Protein AF-A0A4U6U101-F1 (afdb_monomer)

pLDDT: mean 72.32, std 16.08, range [27.92, 92.5]

Sequence (256 aa):
MTFYITGESYAGHYIPAFANRVHQGNKANEGIHINLKGFAIGNAYTDYALEMNLIGKSDYERINRFIPPCEFAINGTDGKASCMAAYMVCNNIFNSIMKLVGTKNWSFCSTYDIRKECEGKLCYDFLNLEKFFGDKAVRHLELVTLTMLTDWMRNLEVGIPALLEDGINVLIYAGEYDLICNWLRNLRWVHSMEWSGQKDFVSSSETSFVYVCLCKCRFTMLANGPAKASLEMLTRFTQGELKESVPESMVFKAVM

Solvent-accessible surface area (backbone atoms only — not comparable to full-atom values): 14613 Å² total; per-residue (Å²): 129,86,40,78,54,82,64,64,70,73,27,36,47,53,44,46,52,50,52,46,52,49,52,52,27,48,76,67,66,52,79,79,78,70,52,67,46,38,40,38,46,50,37,46,57,66,68,49,33,44,76,72,63,60,43,53,72,72,54,47,62,58,47,55,66,47,44,64,64,22,57,57,40,39,61,87,32,89,32,50,69,50,7,36,53,19,38,64,53,40,48,48,47,56,52,51,51,52,53,54,41,46,69,68,82,36,70,44,53,16,56,56,27,65,89,38,61,46,40,70,69,96,42,37,83,50,65,69,55,51,67,71,67,44,86,82,75,68,85,62,58,70,67,52,56,62,57,46,40,20,46,69,43,42,80,44,68,81,54,50,40,63,42,47,77,73,69,29,48,61,52,39,67,51,19,80,36,15,50,68,39,11,40,62,26,31,50,50,54,61,66,66,44,75,47,95,58,36,68,60,50,69,68,50,78,90,59,68,50,35,59,93,62,100,60,97,81,87,54,32,40,59,86,76,29,64,56,66,60,44,48,51,53,52,51,27,54,78,71,74,46,70,83,66,84,55,92,67,80,47,75,39,80,64,58,111

Radius of gyration: 19.53 Å; Cα contacts (8 Å, |Δi|>4): 348; chains: 1; bounding box: 47×46×43 Å

Foldseek 3Di:
DADEDEDDDCCQQVVLVVLLVLVVCLVVVNDDNHRFAEYAHFFDAQVLCVVVVLDDPVLSVVLCVLVVVLVVLLVPQPFDPSLLVSCVSNVSSVVSSQVSSCVPPQQRQQLQANVDHQDDPSSDDCVVVCVVPDDPPPPPPVVVVVRVSRCVSPPSVVSVQVCVVVNRDYWYAFACGNNGGHPPVSQVVLQVDDHPCNVVLVPDDFDFQDDDDPDDFHDTDCVPGPVVSSVVCVVCVVVVNSPDDDPDDDGDGIRD

Structure (mmCIF, N/CA/C/O backbone):
data_AF-A0A4U6U101-F1
#
_entry.id   AF-A0A4U6U101-F1
#
loop_
_atom_site.group_PDB
_atom_site.id
_atom_site.type_symbol
_atom_site.label_atom_id
_atom_site.label_alt_id
_atom_site.label_comp_id
_atom_site.label_asym_id
_atom_site.label_entity_id
_atom_site.label_seq_id
_atom_site.pdbx_PDB_ins_code
_atom_site.Cartn_x
_atom_site.Cartn_y
_atom_site.Cartn_z
_atom_site.occupancy
_atom_site.B_iso_or_equiv
_atom_site.auth_seq_id
_atom_site.auth_comp_id
_atom_site.auth_asym_id
_atom_site.auth_atom_id
_atom_site.pdbx_PDB_model_num
ATOM 1 N N . MET A 1 1 ? -14.472 -14.318 19.114 1.00 57.25 1 MET A N 1
ATOM 2 C CA . MET A 1 1 ? -13.803 -14.694 17.850 1.00 57.25 1 MET A CA 1
ATOM 3 C C . MET A 1 1 ? -13.207 -13.433 17.249 1.00 57.25 1 MET A C 1
ATOM 5 O O . MET A 1 1 ? -13.868 -12.400 17.287 1.00 57.25 1 MET A O 1
ATOM 9 N N . THR A 1 2 ? -11.954 -13.481 16.810 1.00 75.69 2 THR A N 1
ATOM 10 C CA . THR A 1 2 ? -11.234 -12.314 16.272 1.00 75.69 2 THR A CA 1
ATOM 11 C C . THR A 1 2 ? -11.283 -12.347 14.751 1.00 75.69 2 THR A C 1
ATOM 13 O O . THR A 1 2 ? -11.171 -13.427 14.173 1.00 75.69 2 THR A O 1
ATOM 16 N N . PHE A 1 3 ? -11.479 -11.192 14.113 1.00 81.38 3 PHE A N 1
ATOM 17 C CA . PHE A 1 3 ? -11.602 -11.086 12.663 1.00 81.38 3 PHE A CA 1
ATOM 18 C C . PHE A 1 3 ? -10.574 -10.099 12.095 1.00 81.38 3 PHE A C 1
ATOM 20 O O . PHE A 1 3 ? -10.448 -8.966 12.563 1.00 81.38 3 PHE A O 1
ATOM 27 N N . TYR A 1 4 ? -9.848 -10.544 11.071 1.00 80.38 4 TYR A N 1
ATOM 28 C CA . TYR A 1 4 ? -8.840 -9.769 10.351 1.00 80.38 4 TYR A CA 1
ATOM 29 C C . TYR A 1 4 ? -9.162 -9.793 8.861 1.00 80.38 4 TYR A C 1
ATOM 31 O O . TYR A 1 4 ? -9.620 -10.815 8.347 1.00 80.38 4 TYR A O 1
ATOM 39 N N . ILE A 1 5 ? -8.894 -8.684 8.172 1.00 80.06 5 ILE A N 1
ATOM 40 C CA . ILE A 1 5 ? -8.992 -8.601 6.716 1.00 80.06 5 ILE A CA 1
ATOM 41 C C . ILE A 1 5 ? -7.593 -8.298 6.184 1.00 80.06 5 ILE A C 1
ATOM 43 O O . ILE A 1 5 ? -6.973 -7.313 6.578 1.00 80.06 5 ILE A O 1
ATOM 47 N N . THR A 1 6 ? -7.093 -9.147 5.294 1.00 77.44 6 THR A N 1
ATOM 48 C CA . THR A 1 6 ? -5.782 -8.985 4.660 1.00 77.44 6 THR A CA 1
ATOM 49 C C . THR A 1 6 ? -5.923 -9.067 3.145 1.00 77.44 6 THR A C 1
ATOM 51 O O . THR A 1 6 ? -6.915 -9.574 2.620 1.00 77.44 6 THR A O 1
ATOM 54 N N . GLY A 1 7 ? -4.941 -8.531 2.432 1.00 74.12 7 GLY A N 1
ATOM 55 C CA . GLY A 1 7 ? -4.929 -8.501 0.977 1.00 74.12 7 GLY A CA 1
ATOM 56 C C . GLY A 1 7 ? -3.791 -7.632 0.462 1.00 74.12 7 GLY A C 1
ATOM 57 O O . GLY A 1 7 ? -3.115 -6.954 1.232 1.00 74.12 7 GLY A O 1
ATOM 58 N N . GLU A 1 8 ? -3.574 -7.663 -0.848 1.00 68.88 8 GLU A N 1
ATOM 59 C CA . GLU A 1 8 ? -2.476 -6.958 -1.509 1.00 68.88 8 GLU A CA 1
ATOM 60 C C . GLU A 1 8 ? -2.922 -6.207 -2.772 1.00 68.88 8 GLU A C 1
ATOM 62 O O . GLU A 1 8 ? -4.008 -6.433 -3.316 1.00 68.88 8 GLU A O 1
ATOM 67 N N . SER A 1 9 ? -2.062 -5.301 -3.249 1.00 77.62 9 SER A N 1
ATOM 68 C CA . SER A 1 9 ? -2.300 -4.477 -4.439 1.00 77.62 9 SER A CA 1
ATOM 69 C C . SER A 1 9 ? -3.592 -3.651 -4.313 1.00 77.62 9 SER A C 1
ATOM 71 O O . SER A 1 9 ? -3.714 -2.848 -3.388 1.00 77.62 9 SER A O 1
ATOM 73 N N . TYR A 1 10 ? -4.588 -3.868 -5.181 1.00 74.12 10 TYR A N 1
ATOM 74 C CA . TYR A 1 10 ? -5.878 -3.166 -5.136 1.00 74.12 10 TYR A CA 1
ATOM 75 C C . TYR A 1 10 ? -6.650 -3.386 -3.817 1.00 74.12 10 TYR A C 1
ATOM 77 O O . TYR A 1 10 ? -7.606 -2.669 -3.532 1.00 74.12 10 TYR A O 1
ATOM 85 N N . ALA A 1 11 ? -6.211 -4.318 -2.961 1.00 73.75 11 ALA A N 1
ATOM 86 C CA . ALA A 1 11 ? -6.667 -4.419 -1.571 1.00 73.75 11 ALA A CA 1
ATOM 87 C C . ALA A 1 11 ? -6.496 -3.153 -0.756 1.00 73.75 11 ALA A C 1
ATOM 89 O O . ALA A 1 11 ? -7.306 -2.891 0.133 1.00 73.75 11 ALA A O 1
ATOM 90 N N . GLY A 1 12 ? -5.522 -2.330 -1.132 1.00 68.94 12 GLY A N 1
ATOM 91 C CA . GLY A 1 12 ? -5.374 -0.989 -0.601 1.00 68.94 12 GLY A CA 1
ATOM 92 C C . GLY A 1 12 ? -6.643 -0.137 -0.706 1.00 68.94 12 GLY A C 1
ATOM 93 O O . GLY A 1 12 ? -6.856 0.734 0.126 1.00 68.94 12 GLY A O 1
ATOM 94 N N . HIS A 1 13 ? -7.512 -0.413 -1.685 1.00 74.62 13 HIS A N 1
ATOM 95 C CA . HIS A 1 13 ? -8.812 0.238 -1.831 1.00 74.62 13 HIS A CA 1
ATOM 96 C C . HIS A 1 13 ? -9.901 -0.464 -1.017 1.00 74.62 13 HIS A C 1
ATOM 98 O O . HIS A 1 13 ? -10.575 0.147 -0.184 1.00 74.62 13 HIS A O 1
ATOM 104 N N . TYR A 1 14 ? -10.106 -1.761 -1.257 1.00 79.38 14 TYR A N 1
ATOM 105 C CA . TYR A 1 14 ? -11.277 -2.433 -0.699 1.00 79.38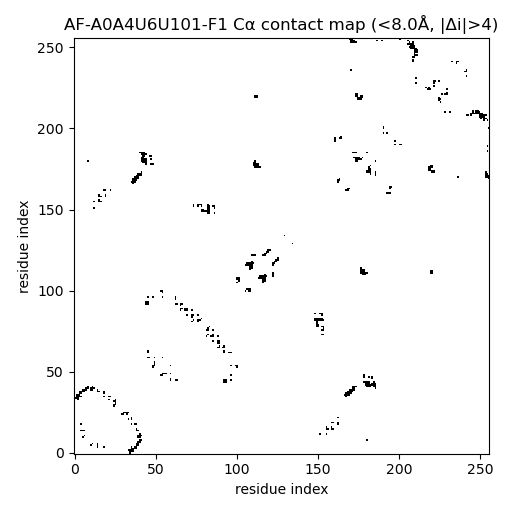 14 TYR A CA 1
ATOM 106 C C . TYR A 1 14 ? -11.162 -2.713 0.795 1.00 79.38 14 TYR A C 1
ATOM 108 O O . TYR A 1 14 ? -12.187 -2.680 1.474 1.00 79.38 14 TYR A O 1
ATOM 116 N N . ILE A 1 15 ? -9.963 -2.945 1.345 1.00 81.56 15 ILE A N 1
ATOM 117 C CA . ILE A 1 15 ? -9.868 -3.258 2.771 1.00 81.56 15 ILE A CA 1
ATOM 118 C C . ILE A 1 15 ? -10.254 -2.057 3.644 1.00 81.56 15 ILE A C 1
ATOM 120 O O . ILE A 1 15 ? -11.102 -2.250 4.513 1.00 81.56 15 ILE A O 1
ATOM 124 N N . PRO A 1 16 ? -9.762 -0.824 3.420 1.00 78.50 16 PRO A N 1
ATOM 125 C CA . PRO A 1 16 ? -10.235 0.340 4.175 1.00 78.50 16 PRO A CA 1
ATOM 126 C C . PRO A 1 16 ? -11.735 0.572 4.015 1.00 78.50 16 PRO A C 1
ATOM 128 O O . PRO A 1 16 ? -12.424 0.877 4.987 1.00 78.50 16 PRO A O 1
ATOM 131 N N . ALA A 1 17 ? -12.278 0.383 2.809 1.00 82.88 17 ALA A N 1
ATOM 132 C CA . ALA A 1 17 ? -13.712 0.518 2.571 1.00 82.88 17 ALA A CA 1
ATOM 133 C C . ALA A 1 17 ? -14.530 -0.511 3.377 1.00 82.88 17 ALA A C 1
ATOM 135 O O . ALA A 1 17 ? -15.513 -0.152 4.030 1.00 82.88 17 ALA A O 1
ATOM 136 N N . PHE A 1 18 ? -14.108 -1.778 3.382 1.00 85.31 18 PHE A N 1
ATOM 137 C CA . PHE A 1 18 ? -14.758 -2.842 4.150 1.00 85.31 18 PHE A CA 1
ATOM 138 C C . PHE A 1 18 ? -14.588 -2.647 5.653 1.00 85.31 18 PHE A C 1
ATOM 140 O O . PHE A 1 18 ? -15.560 -2.778 6.397 1.00 85.31 18 PHE A O 1
ATOM 147 N N . ALA A 1 19 ? -13.388 -2.273 6.088 1.00 84.81 19 ALA A N 1
ATOM 148 C CA . ALA A 1 19 ? -13.075 -1.986 7.475 1.00 84.81 19 ALA A CA 1
ATOM 149 C C . ALA A 1 19 ? -13.975 -0.872 8.027 1.00 84.81 19 ALA A C 1
ATOM 151 O O . ALA A 1 19 ? -14.626 -1.053 9.056 1.00 84.81 19 ALA A O 1
ATOM 152 N N . ASN A 1 20 ? -14.112 0.227 7.280 1.00 84.69 20 ASN A N 1
ATOM 153 C CA . ASN A 1 20 ? -15.012 1.325 7.623 1.00 84.69 20 ASN A CA 1
ATOM 154 C C . ASN A 1 20 ? -16.479 0.898 7.662 1.00 84.69 20 ASN A C 1
ATOM 156 O O . ASN A 1 20 ? -17.187 1.253 8.602 1.00 84.69 20 ASN A O 1
ATOM 160 N N . ARG A 1 21 ? -16.953 0.119 6.680 1.00 89.50 21 ARG A N 1
ATOM 161 C CA . ARG A 1 21 ? -18.352 -0.336 6.651 1.00 89.50 21 ARG A CA 1
ATOM 162 C C . ARG A 1 21 ? -18.690 -1.241 7.835 1.00 89.50 21 ARG A C 1
ATOM 164 O O . ARG A 1 21 ? -19.766 -1.086 8.420 1.00 89.50 21 ARG A O 1
ATOM 171 N N . VAL A 1 22 ? -17.791 -2.168 8.171 1.00 85.69 22 VAL A N 1
ATOM 172 C CA . VAL A 1 22 ? -17.912 -3.045 9.344 1.00 85.69 22 VAL A CA 1
ATOM 173 C C . VAL A 1 22 ? -17.926 -2.210 10.618 1.00 85.69 22 VAL A C 1
ATOM 175 O O . VAL A 1 22 ? -18.817 -2.365 11.448 1.00 85.69 22 VAL A O 1
ATOM 178 N N . HIS A 1 23 ? -16.982 -1.281 10.745 1.00 85.69 23 HIS A N 1
ATOM 179 C CA . HIS A 1 23 ? -16.872 -0.406 11.902 1.00 85.69 23 HIS A CA 1
ATOM 180 C C . HIS A 1 23 ? -18.130 0.461 12.110 1.00 85.69 23 HIS A C 1
ATOM 182 O O . HIS A 1 23 ? -18.676 0.509 13.212 1.00 85.69 23 HIS A O 1
ATOM 188 N N . GLN A 1 24 ? -18.653 1.072 11.045 1.00 88.00 24 GLN A N 1
ATOM 189 C CA . GLN A 1 24 ? -19.905 1.834 11.083 1.00 88.00 24 GLN A CA 1
ATOM 190 C C . GLN A 1 24 ? -21.105 0.951 11.443 1.00 88.00 24 GLN A C 1
ATOM 192 O O . GLN A 1 24 ? -21.913 1.341 12.282 1.00 88.00 24 GLN A O 1
ATOM 197 N N . GLY A 1 25 ? -21.196 -0.252 10.864 1.00 88.00 25 GLY A N 1
ATOM 198 C CA . GLY A 1 25 ? -22.256 -1.212 11.185 1.00 88.00 25 GLY A CA 1
ATOM 199 C C . GLY A 1 25 ? -22.229 -1.632 12.655 1.00 88.00 25 GLY A C 1
ATOM 200 O O . GLY A 1 25 ? -23.263 -1.618 13.316 1.00 88.00 25 GLY A O 1
ATOM 201 N N . ASN A 1 26 ? -21.039 -1.897 13.203 1.00 87.31 26 ASN A N 1
ATOM 202 C CA . ASN A 1 26 ? -20.861 -2.184 14.625 1.00 87.31 26 ASN A CA 1
ATOM 203 C C . ASN A 1 26 ? -21.321 -1.020 15.511 1.00 87.31 26 ASN A C 1
ATOM 205 O O . ASN A 1 26 ? -22.023 -1.257 16.491 1.00 87.31 26 ASN A O 1
ATOM 209 N N . LYS A 1 27 ? -20.957 0.227 15.171 1.00 87.12 27 LYS A N 1
ATOM 210 C CA . LYS A 1 27 ? -21.381 1.427 15.917 1.00 87.12 27 LYS A CA 1
ATOM 211 C C . LYS A 1 27 ? -22.893 1.657 15.845 1.00 87.12 27 LYS A C 1
ATOM 213 O O . LYS A 1 27 ? -23.490 2.096 16.824 1.00 87.12 27 LYS A O 1
ATOM 218 N N . ALA A 1 28 ? -23.510 1.332 14.713 1.00 90.44 28 ALA A N 1
ATOM 219 C CA . ALA A 1 28 ? -24.948 1.451 14.492 1.00 90.44 28 ALA A CA 1
ATOM 220 C C . ALA A 1 28 ? -25.761 0.229 14.974 1.00 90.44 28 ALA A C 1
ATOM 222 O O . ALA A 1 28 ? -26.985 0.240 14.865 1.00 90.44 28 ALA A O 1
ATOM 223 N N . ASN A 1 29 ? -25.110 -0.807 15.523 1.00 88.06 29 ASN A N 1
ATOM 224 C CA . ASN A 1 29 ? -25.723 -2.099 15.869 1.00 88.06 29 ASN A CA 1
ATOM 225 C C . ASN A 1 29 ? -26.482 -2.753 14.693 1.00 88.06 29 ASN A C 1
ATOM 227 O O . ASN A 1 29 ? -27.524 -3.385 14.870 1.00 88.06 29 ASN A O 1
ATOM 231 N N . GLU A 1 30 ? -25.957 -2.601 13.478 1.00 89.25 30 GLU A N 1
ATOM 232 C CA . GLU A 1 30 ? -26.509 -3.210 12.271 1.00 89.25 30 GLU A CA 1
ATOM 233 C C . GLU A 1 30 ? -25.999 -4.647 12.104 1.00 89.25 30 GLU A C 1
ATOM 235 O O . GLU A 1 30 ? -24.826 -4.877 11.812 1.00 89.25 30 GLU A O 1
ATOM 240 N N . GLY A 1 31 ? -26.894 -5.630 12.214 1.00 83.00 31 GLY A N 1
ATOM 241 C CA . GLY A 1 31 ? -26.564 -7.033 11.951 1.00 83.00 31 GLY A CA 1
ATOM 242 C C . GLY A 1 31 ? -25.674 -7.677 13.022 1.00 83.00 31 GLY A C 1
ATOM 243 O O . GLY A 1 31 ? -25.779 -7.373 14.208 1.00 83.00 31 GLY A O 1
ATOM 244 N N . ILE A 1 32 ? -24.838 -8.638 12.612 1.00 79.94 32 ILE A N 1
ATOM 245 C CA . ILE A 1 32 ? -23.917 -9.340 13.518 1.00 79.94 32 ILE A CA 1
ATOM 246 C C . ILE A 1 32 ? -22.697 -8.452 13.766 1.00 79.94 32 ILE A C 1
ATOM 248 O O . ILE A 1 32 ? -22.059 -8.001 12.820 1.00 79.94 32 ILE A O 1
ATOM 252 N N . HIS A 1 33 ? -22.337 -8.261 15.034 1.00 70.75 33 HIS A N 1
ATOM 253 C CA . HIS A 1 33 ? -21.148 -7.505 15.414 1.00 70.75 33 HIS A CA 1
ATOM 254 C C . HIS A 1 33 ? -19.860 -8.243 15.000 1.00 70.75 33 HIS A C 1
ATOM 256 O O . HIS A 1 33 ? -19.620 -9.378 15.425 1.00 70.75 33 HIS A O 1
ATOM 262 N N . ILE A 1 34 ? -19.010 -7.598 14.196 1.00 74.88 34 ILE A N 1
ATOM 263 C CA . ILE A 1 34 ? -17.759 -8.175 13.676 1.00 74.88 34 ILE A CA 1
ATOM 264 C C . ILE A 1 34 ? -16.567 -7.524 14.383 1.00 74.88 34 ILE A C 1
ATOM 266 O O . ILE A 1 34 ? -16.299 -6.341 14.206 1.00 74.88 34 ILE A O 1
ATOM 270 N N . ASN A 1 35 ? -15.797 -8.300 15.147 1.00 64.56 35 ASN A N 1
ATOM 271 C CA . ASN A 1 35 ? -14.633 -7.810 15.896 1.00 64.56 35 ASN A CA 1
ATOM 272 C C . ASN A 1 35 ? -13.409 -7.585 14.983 1.00 64.56 35 ASN A C 1
ATOM 274 O O . ASN A 1 35 ? -12.484 -8.403 14.965 1.00 64.56 35 ASN A O 1
ATOM 278 N N . LEU A 1 36 ? -13.443 -6.506 14.197 1.00 44.50 36 LEU A N 1
ATOM 279 C CA . LEU A 1 36 ? -12.384 -6.102 13.276 1.00 44.50 36 LEU A CA 1
ATOM 280 C C . LEU A 1 36 ? -11.165 -5.561 14.036 1.00 44.50 36 LEU A C 1
ATOM 282 O O . LEU A 1 36 ? -11.286 -4.604 14.797 1.00 44.50 36 LEU A O 1
ATOM 286 N N . LYS A 1 37 ? -9.992 -6.159 13.797 1.00 45.38 37 LYS A N 1
ATOM 287 C CA . LYS A 1 37 ? -8.736 -5.784 14.464 1.00 45.38 37 LYS A CA 1
ATOM 288 C C . LYS A 1 37 ? -7.649 -5.191 13.558 1.00 45.38 37 LYS A C 1
ATOM 290 O O . LYS A 1 37 ? -6.700 -4.687 14.143 1.00 45.38 37 LYS A O 1
ATOM 295 N N . GLY A 1 38 ? -7.767 -5.224 12.213 1.00 32.62 38 GLY A N 1
ATOM 296 C CA . GLY A 1 38 ? -6.815 -4.531 11.316 1.00 32.62 38 GLY A CA 1
ATOM 297 C C . GLY A 1 38 ? -6.793 -4.785 9.802 1.00 32.62 38 GLY A C 1
ATOM 298 O O . GLY A 1 38 ? -7.553 -5.636 9.340 1.00 32.62 38 GLY A O 1
ATOM 299 N N . PHE A 1 39 ? -5.936 -4.038 9.057 1.00 32.97 39 PHE A N 1
ATOM 300 C CA . PHE A 1 39 ? -5.720 -4.096 7.577 1.00 32.97 39 PHE A CA 1
ATOM 301 C C . PHE A 1 39 ? -4.384 -3.481 7.033 1.00 32.97 39 PHE A C 1
ATOM 303 O O . PHE A 1 39 ? -3.626 -2.949 7.834 1.00 32.97 39 PHE A O 1
ATOM 310 N N . ALA A 1 40 ? -4.110 -3.544 5.700 1.00 27.92 40 ALA A N 1
ATOM 311 C CA . ALA A 1 40 ? -2.856 -3.149 4.987 1.00 27.92 40 ALA A CA 1
ATOM 312 C C . ALA A 1 40 ? -3.056 -2.406 3.620 1.00 27.92 40 ALA A C 1
ATOM 314 O O . ALA A 1 40 ? -4.038 -2.705 2.941 1.00 27.92 40 ALA A O 1
ATOM 315 N N . ILE A 1 41 ? -2.158 -1.485 3.175 1.00 41.44 41 ILE A N 1
ATOM 316 C CA . ILE A 1 41 ? -2.270 -0.658 1.919 1.00 41.44 41 ILE A CA 1
ATOM 317 C C . ILE A 1 41 ? -0.926 -0.068 1.402 1.00 41.44 41 ILE A C 1
ATOM 319 O O . ILE A 1 41 ? -0.171 0.409 2.235 1.00 41.44 41 ILE A O 1
ATOM 323 N N . GLY A 1 42 ? -0.715 0.108 0.071 1.00 34.12 42 GLY A N 1
ATOM 324 C CA . GLY A 1 42 ? 0.441 0.837 -0.508 1.00 34.12 42 GLY A CA 1
ATOM 325 C C . GLY A 1 42 ? 0.365 1.403 -1.941 1.00 34.12 42 GLY A C 1
ATOM 326 O O . GLY A 1 42 ? -0.418 0.873 -2.702 1.00 34.12 42 GLY A O 1
ATOM 327 N N . ASN A 1 43 ? 1.195 2.418 -2.298 1.00 45.78 43 ASN A N 1
ATOM 328 C CA . ASN A 1 43 ? 1.642 2.973 -3.644 1.00 45.78 43 ASN A CA 1
ATOM 329 C C . ASN A 1 43 ? 2.769 4.043 -3.414 1.00 45.78 43 ASN A C 1
ATOM 331 O O . ASN A 1 43 ? 2.731 4.420 -2.256 1.00 45.78 43 ASN A O 1
ATOM 335 N N . ALA A 1 44 ? 3.701 4.483 -4.352 1.00 40.28 44 ALA A N 1
ATOM 336 C CA . ALA A 1 44 ? 4.055 5.802 -5.109 1.00 40.28 44 ALA A CA 1
ATOM 337 C C . ALA A 1 44 ? 5.295 5.617 -5.991 1.00 40.28 44 ALA A C 1
ATOM 339 O O . ALA A 1 44 ? 6.345 5.216 -5.525 1.00 40.28 44 ALA A O 1
ATOM 340 N N . TYR A 1 45 ? 5.287 6.159 -7.201 1.00 58.97 45 TYR A N 1
ATOM 341 C CA . TYR A 1 45 ? 6.142 5.655 -8.270 1.00 58.97 45 TYR A CA 1
ATOM 342 C C . TYR A 1 45 ? 7.471 6.400 -8.528 1.00 58.97 45 TYR A C 1
ATOM 344 O O . TYR A 1 45 ? 8.450 5.756 -8.897 1.00 58.97 45 TYR A O 1
ATOM 352 N N . THR A 1 46 ? 7.541 7.729 -8.387 1.00 58.28 46 THR A N 1
ATOM 353 C CA . THR A 1 46 ? 8.633 8.533 -8.989 1.00 58.28 46 THR A CA 1
ATOM 354 C C . THR A 1 46 ? 9.919 8.567 -8.175 1.00 58.28 46 THR A C 1
ATOM 356 O O . THR A 1 46 ? 10.991 8.330 -8.730 1.00 58.28 46 THR A O 1
ATOM 359 N N . ASP A 1 47 ? 9.831 8.833 -6.874 1.00 70.12 47 ASP A N 1
ATOM 360 C CA . ASP A 1 47 ? 10.999 8.853 -5.987 1.00 70.12 47 ASP A CA 1
ATOM 361 C C . ASP A 1 47 ? 11.654 7.477 -5.882 1.00 70.12 47 ASP A C 1
ATOM 363 O O . ASP A 1 47 ? 12.869 7.355 -5.992 1.00 70.12 47 ASP A O 1
ATOM 367 N N . TYR A 1 48 ? 10.837 6.427 -5.775 1.00 78.56 48 TYR A N 1
ATOM 368 C CA . TYR A 1 48 ? 11.322 5.054 -5.724 1.00 78.56 48 TYR A CA 1
ATOM 369 C C . TYR A 1 48 ? 12.066 4.676 -7.010 1.00 78.56 48 TYR A C 1
ATOM 371 O O . TYR A 1 48 ? 13.146 4.092 -6.963 1.00 78.56 48 TYR A O 1
ATOM 379 N N . ALA A 1 49 ? 11.533 5.059 -8.176 1.00 78.12 49 ALA A N 1
ATOM 380 C CA . ALA A 1 49 ? 12.200 4.802 -9.448 1.00 78.12 49 ALA A CA 1
ATOM 381 C C . ALA A 1 49 ? 13.558 5.518 -9.562 1.00 78.12 49 ALA A C 1
ATOM 383 O O . ALA A 1 49 ? 14.471 4.987 -10.199 1.00 78.12 49 ALA A O 1
ATOM 384 N N . LEU A 1 50 ? 13.709 6.702 -8.958 1.00 82.75 50 LEU A N 1
ATOM 385 C CA . LEU A 1 50 ? 14.990 7.404 -8.892 1.00 82.75 50 LEU A CA 1
ATOM 386 C C . LEU A 1 50 ? 15.954 6.723 -7.905 1.00 82.75 50 LEU A C 1
ATOM 388 O O . LEU A 1 50 ? 17.094 6.453 -8.274 1.00 82.75 50 LEU A O 1
ATOM 392 N N . GLU A 1 51 ? 15.500 6.406 -6.687 1.00 83.12 51 GLU A N 1
ATOM 393 C CA . GLU A 1 51 ? 16.313 5.757 -5.641 1.00 83.12 51 GLU A CA 1
ATOM 394 C C . GLU A 1 51 ? 16.838 4.382 -6.074 1.00 83.12 51 GLU A C 1
ATOM 396 O O . GLU A 1 51 ? 17.998 4.044 -5.832 1.00 83.12 51 GLU A O 1
ATOM 401 N N . MET A 1 52 ? 16.018 3.617 -6.794 1.00 82.56 52 MET A N 1
ATOM 402 C CA . MET A 1 52 ? 16.396 2.310 -7.336 1.00 82.56 52 MET A CA 1
ATOM 403 C C . MET A 1 52 ? 17.171 2.401 -8.662 1.00 82.56 52 MET A C 1
ATOM 405 O O . MET A 1 52 ? 17.415 1.379 -9.301 1.00 82.56 52 MET A O 1
ATOM 409 N N . ASN A 1 53 ? 17.578 3.606 -9.084 1.00 86.00 53 ASN A N 1
ATOM 410 C CA . ASN A 1 53 ? 18.328 3.882 -10.316 1.00 86.00 53 ASN A CA 1
ATOM 411 C C . ASN A 1 53 ? 17.636 3.417 -11.616 1.00 86.00 53 ASN A C 1
ATOM 413 O O . ASN A 1 53 ? 18.295 3.175 -12.631 1.00 86.00 53 ASN A O 1
ATOM 417 N N . LEU A 1 54 ? 16.304 3.323 -11.623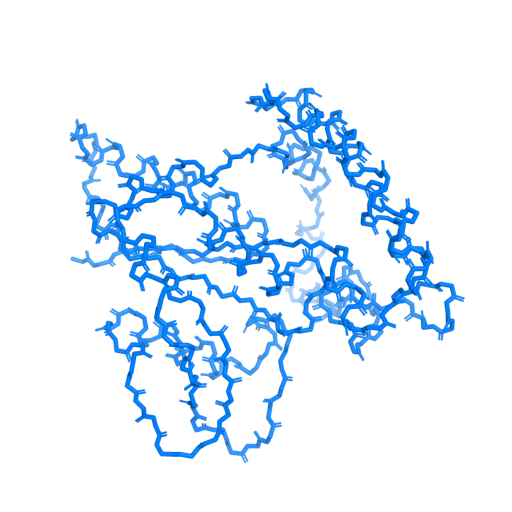 1.00 82.88 54 LEU A N 1
ATOM 418 C CA . LEU A 1 54 ? 15.526 2.942 -12.807 1.00 82.88 54 LEU A CA 1
ATOM 419 C C . LEU A 1 54 ? 15.460 4.100 -13.818 1.00 82.88 54 LEU A C 1
ATOM 421 O O . LEU A 1 54 ? 15.603 3.913 -15.033 1.00 82.88 54 LEU A O 1
ATOM 425 N N . ILE A 1 55 ? 15.319 5.327 -13.313 1.00 86.56 55 ILE A N 1
ATOM 426 C CA . ILE A 1 55 ? 15.272 6.564 -14.103 1.00 86.56 55 ILE A CA 1
ATOM 427 C C . ILE A 1 55 ? 16.408 7.516 -13.716 1.00 86.56 55 ILE A C 1
ATOM 429 O O . ILE A 1 55 ? 16.917 7.477 -12.600 1.00 86.56 55 ILE A O 1
ATOM 433 N N . GLY A 1 56 ? 16.825 8.372 -14.654 1.00 89.06 56 GLY A N 1
ATOM 434 C CA . GLY A 1 56 ? 17.791 9.432 -14.360 1.00 89.06 56 GLY A CA 1
ATOM 435 C C . GLY A 1 56 ? 17.132 10.654 -13.715 1.00 89.06 56 GLY A C 1
ATOM 436 O O . GLY A 1 56 ? 15.918 10.837 -13.797 1.00 89.06 56 GLY A O 1
ATOM 437 N N . LYS A 1 57 ? 17.940 11.552 -13.139 1.00 89.62 57 LYS A N 1
ATOM 438 C CA . LYS A 1 57 ? 17.451 12.807 -12.536 1.00 89.62 57 LYS A CA 1
ATOM 439 C C . LYS A 1 57 ? 16.655 13.679 -13.520 1.00 89.62 57 LYS A C 1
ATOM 441 O O . LYS A 1 57 ? 15.622 14.229 -13.158 1.00 89.62 57 LYS A O 1
ATOM 446 N N . SER A 1 58 ? 17.102 13.777 -14.770 1.00 91.56 58 SER A N 1
ATOM 447 C CA . SER A 1 58 ? 16.403 14.540 -15.815 1.00 91.56 58 SER A CA 1
ATOM 448 C C . SER A 1 58 ? 15.041 13.935 -16.177 1.00 91.56 58 SER A C 1
ATOM 450 O O . SER A 1 58 ? 14.077 14.663 -16.412 1.00 91.56 58 SER A O 1
ATOM 452 N N . ASP A 1 59 ? 14.944 12.605 -16.199 1.00 90.88 59 ASP A N 1
ATOM 453 C CA . ASP A 1 59 ? 13.683 11.898 -16.409 1.00 90.88 59 ASP A CA 1
ATOM 454 C C . ASP A 1 59 ? 12.733 12.106 -15.227 1.00 90.88 59 ASP A C 1
ATOM 456 O O . ASP A 1 59 ? 11.559 12.397 -15.444 1.00 90.88 59 ASP A O 1
ATOM 460 N N . TYR A 1 60 ? 13.250 12.021 -13.998 1.00 85.88 60 TYR A N 1
ATOM 461 C CA . TYR A 1 60 ? 12.515 12.312 -12.767 1.00 85.88 60 TYR A CA 1
ATOM 462 C C . TYR A 1 60 ? 11.917 13.726 -12.789 1.00 85.88 60 TYR A C 1
ATOM 464 O O . TYR A 1 60 ? 10.710 13.890 -12.627 1.00 85.88 60 TYR A O 1
ATOM 472 N N . GLU A 1 61 ? 12.724 14.746 -13.096 1.00 89.62 61 GLU A N 1
ATOM 473 C CA . GLU A 1 61 ? 12.255 16.134 -13.200 1.00 89.62 61 GLU A CA 1
ATOM 474 C C . GLU A 1 61 ? 11.189 16.311 -14.291 1.00 89.62 61 GLU A C 1
ATOM 476 O O . GLU A 1 61 ? 10.237 17.072 -14.110 1.00 89.62 61 GLU A O 1
ATOM 481 N N . ARG A 1 62 ? 11.316 15.606 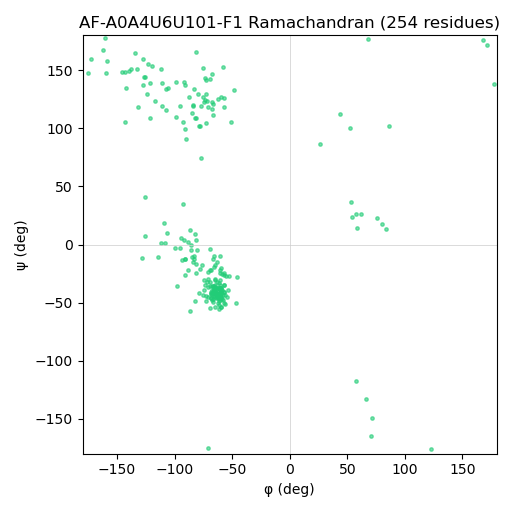-15.424 1.00 91.56 62 ARG A N 1
ATOM 482 C CA . ARG A 1 62 ? 10.319 15.639 -16.504 1.00 91.56 62 ARG A CA 1
ATOM 483 C C . ARG A 1 62 ? 9.012 14.970 -16.086 1.00 91.56 62 ARG A C 1
ATOM 485 O O . ARG A 1 62 ? 7.950 15.533 -16.337 1.00 91.56 62 ARG A O 1
ATOM 492 N N . ILE A 1 63 ? 9.084 13.789 -15.474 1.00 87.62 63 ILE A N 1
ATOM 493 C CA . ILE A 1 63 ? 7.911 13.019 -15.044 1.00 87.62 63 ILE A CA 1
ATOM 494 C C . ILE A 1 63 ? 7.163 13.758 -13.929 1.00 87.62 63 ILE A C 1
ATOM 496 O O . ILE A 1 63 ? 5.937 13.834 -13.962 1.00 87.62 63 ILE A O 1
ATOM 500 N N . ASN A 1 64 ? 7.881 14.389 -12.998 1.00 85.12 64 ASN A N 1
ATOM 501 C CA . ASN A 1 64 ? 7.267 15.130 -11.898 1.00 85.12 64 ASN A CA 1
ATOM 502 C C . ASN A 1 64 ? 6.435 16.340 -12.350 1.00 85.12 64 ASN A C 1
ATOM 504 O O . ASN A 1 64 ? 5.593 16.814 -11.593 1.00 85.12 64 ASN A O 1
ATOM 508 N N . ARG A 1 65 ? 6.575 16.809 -13.598 1.00 88.62 65 ARG A N 1
ATOM 509 C CA . ARG A 1 65 ? 5.684 17.844 -14.158 1.00 88.62 65 ARG A CA 1
ATOM 510 C C . ARG A 1 65 ? 4.238 17.370 -14.324 1.00 88.62 65 ARG A C 1
ATOM 512 O O . ARG A 1 65 ? 3.347 18.207 -14.423 1.00 88.62 65 ARG A O 1
ATOM 519 N N . PHE A 1 66 ? 3.997 16.059 -14.343 1.00 84.69 66 PHE A N 1
ATOM 520 C CA . PHE A 1 66 ? 2.650 15.487 -14.373 1.00 84.69 66 PHE A CA 1
ATOM 521 C C . PHE A 1 66 ? 2.003 15.392 -12.982 1.00 84.69 66 PHE A C 1
ATOM 523 O O . PHE A 1 66 ? 0.802 15.136 -12.911 1.00 84.69 66 PHE A O 1
ATOM 530 N N . ILE A 1 67 ? 2.751 15.631 -11.893 1.00 81.56 67 ILE A N 1
ATOM 531 C CA . ILE A 1 67 ? 2.220 15.557 -10.524 1.00 81.56 67 ILE A CA 1
ATOM 532 C C . ILE A 1 67 ? 1.150 16.632 -10.277 1.00 81.56 67 ILE A C 1
ATOM 534 O O . ILE A 1 67 ? 0.036 16.233 -9.954 1.00 81.56 67 ILE A O 1
ATOM 538 N N . PRO A 1 68 ? 1.378 17.944 -10.509 1.00 85.19 68 PRO A N 1
ATOM 539 C CA . PRO A 1 68 ? 0.347 18.944 -10.213 1.00 85.19 68 PRO A CA 1
ATOM 540 C C . PRO A 1 68 ? -0.963 18.750 -11.004 1.00 85.19 68 PRO A C 1
ATOM 542 O O . PRO A 1 68 ? -2.034 18.849 -10.409 1.00 85.19 68 PRO A O 1
ATOM 545 N N . PRO A 1 69 ? -0.940 18.412 -12.314 1.00 85.31 69 PRO A N 1
ATOM 546 C CA . PRO A 1 69 ? -2.158 18.039 -13.034 1.00 85.31 69 PRO A CA 1
ATOM 547 C C . PRO A 1 69 ? -2.863 16.800 -12.465 1.00 85.31 69 PRO A C 1
ATOM 549 O O . PRO A 1 69 ? -4.090 16.760 -12.451 1.00 85.31 69 PRO A O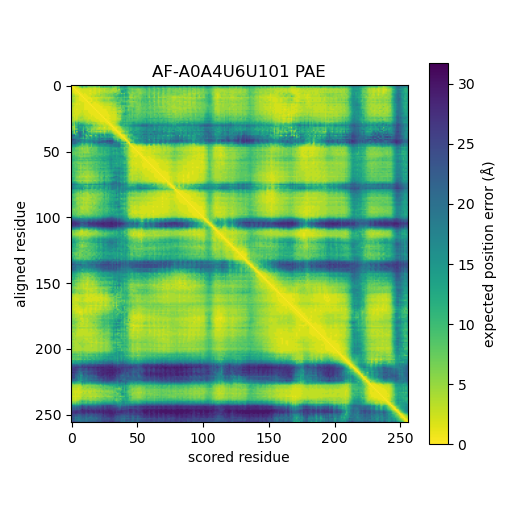 1
ATOM 552 N N . CYS A 1 70 ? -2.109 15.797 -12.004 1.00 82.00 70 CYS A N 1
ATOM 553 C CA . CYS A 1 70 ? -2.672 14.615 -11.351 1.00 82.00 70 CYS A CA 1
ATOM 554 C C . CYS A 1 70 ? -3.323 14.977 -10.007 1.00 82.00 70 CYS A C 1
ATOM 556 O O . CYS A 1 70 ? -4.486 14.648 -9.802 1.00 82.00 70 CYS A O 1
ATOM 558 N N . GLU A 1 71 ? -2.625 15.715 -9.137 1.00 79.50 71 GLU A N 1
ATOM 559 C CA . GLU A 1 71 ? -3.142 16.197 -7.846 1.00 79.50 71 GLU A CA 1
ATOM 560 C C . GLU A 1 71 ? -4.413 17.038 -8.011 1.00 79.50 71 GLU A C 1
ATOM 562 O O . GLU A 1 71 ? -5.378 16.885 -7.264 1.00 79.50 71 GLU A O 1
ATOM 567 N N 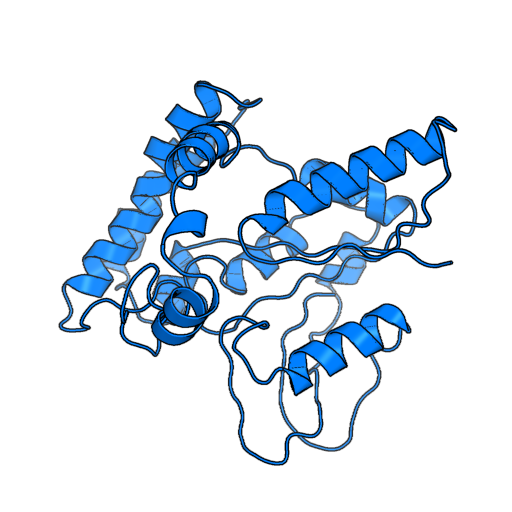. PHE A 1 72 ? -4.446 17.892 -9.034 1.00 81.75 72 PHE A N 1
ATOM 568 C CA . PHE A 1 72 ? -5.643 18.649 -9.374 1.00 81.75 72 PHE A CA 1
ATOM 569 C C . PHE A 1 72 ? -6.794 17.734 -9.810 1.00 81.75 72 PHE A C 1
ATOM 571 O O . PHE A 1 72 ? -7.927 17.934 -9.381 1.00 81.75 72 PHE A O 1
ATOM 578 N N . ALA A 1 73 ? -6.515 16.727 -10.642 1.00 82.56 73 ALA A N 1
ATOM 579 C CA . ALA A 1 73 ? -7.538 15.830 -11.169 1.00 82.56 73 ALA A CA 1
ATOM 580 C C . ALA A 1 73 ? -8.135 14.895 -10.104 1.00 82.56 73 ALA A C 1
ATOM 582 O O . ALA A 1 73 ? -9.312 14.559 -10.206 1.00 82.56 73 ALA A O 1
ATOM 583 N N . ILE A 1 74 ? -7.356 14.484 -9.095 1.00 75.38 74 ILE A N 1
ATOM 584 C CA . ILE A 1 74 ? -7.849 13.654 -7.979 1.00 75.38 74 ILE A CA 1
ATOM 585 C C . ILE A 1 74 ? -8.634 14.464 -6.939 1.00 75.38 74 ILE A C 1
ATOM 587 O O . ILE A 1 74 ? -9.416 13.901 -6.171 1.00 75.38 74 ILE A O 1
ATOM 591 N N . ASN A 1 75 ? -8.439 15.784 -6.884 1.00 75.06 75 ASN A N 1
ATOM 592 C CA . ASN A 1 75 ? -9.120 16.613 -5.902 1.00 75.06 75 ASN A CA 1
ATOM 593 C C . ASN A 1 75 ? -10.629 16.663 -6.197 1.00 75.06 75 ASN A C 1
ATOM 595 O O . ASN A 1 75 ? -11.061 17.164 -7.234 1.00 75.06 75 ASN A O 1
ATOM 599 N N . GLY A 1 76 ? -11.439 16.144 -5.271 1.00 63.34 76 GLY A N 1
ATOM 600 C CA . GLY A 1 76 ? -12.896 16.107 -5.406 1.00 63.34 76 GLY A CA 1
ATOM 601 C C . GLY A 1 76 ? -13.450 14.931 -6.219 1.00 63.34 76 GLY A C 1
ATOM 602 O O . GLY A 1 76 ? -14.629 14.957 -6.569 1.00 63.34 76 GLY A O 1
ATOM 603 N N . THR A 1 77 ? -12.657 13.893 -6.513 1.00 70.31 77 THR A N 1
ATOM 604 C CA . THR A 1 77 ? -13.198 12.670 -7.126 1.00 70.31 77 THR A CA 1
ATOM 605 C C . THR A 1 77 ? -13.991 11.848 -6.107 1.00 70.31 77 THR A C 1
ATOM 607 O O . THR A 1 77 ? -13.456 11.439 -5.076 1.00 70.31 77 THR A O 1
ATOM 610 N N . ASP A 1 78 ? -15.252 11.555 -6.416 1.00 66.94 78 ASP A N 1
ATOM 611 C CA . ASP A 1 78 ? -16.177 10.751 -5.605 1.00 66.94 78 ASP A CA 1
ATOM 612 C C . ASP A 1 78 ? -16.458 9.357 -6.208 1.00 66.94 78 ASP A C 1
ATOM 614 O O . ASP A 1 78 ? -17.232 8.574 -5.652 1.00 66.94 78 ASP A O 1
ATOM 618 N N . GLY A 1 79 ? -15.823 9.038 -7.342 1.00 70.62 79 GLY A N 1
ATOM 619 C CA . GLY A 1 79 ? -16.043 7.825 -8.131 1.00 70.62 79 GLY A CA 1
ATOM 620 C C . GLY A 1 79 ? -16.445 8.124 -9.581 1.00 70.62 79 GLY A C 1
ATOM 621 O O . GLY A 1 79 ? -16.540 9.272 -10.007 1.00 70.62 79 GLY A O 1
ATOM 622 N N . LYS A 1 80 ? -16.758 7.082 -10.361 1.00 77.50 80 LYS A N 1
ATOM 623 C CA . LYS A 1 80 ? -17.387 7.197 -11.698 1.00 77.50 80 LYS A CA 1
ATOM 624 C C . LYS A 1 80 ? -16.470 7.878 -12.734 1.00 77.50 80 LYS A C 1
ATOM 626 O O . LYS A 1 80 ? -15.313 7.492 -12.895 1.00 77.50 80 LYS A O 1
ATOM 631 N N . ALA A 1 81 ? -16.997 8.839 -13.498 1.00 79.94 81 ALA A N 1
ATOM 632 C CA . ALA A 1 81 ? -16.306 9.459 -14.629 1.00 79.94 81 ALA A CA 1
ATOM 633 C C . ALA A 1 81 ? -15.161 10.396 -14.205 1.00 79.94 81 ALA A C 1
ATOM 635 O O . ALA A 1 81 ? -14.158 10.475 -14.912 1.00 79.94 81 ALA A O 1
ATOM 636 N N . SER A 1 82 ? -15.281 11.067 -13.053 1.00 81.25 82 SER A N 1
ATOM 637 C CA . SER A 1 82 ? -14.227 11.940 -12.513 1.00 81.25 82 SER A CA 1
ATOM 638 C C . SER A 1 82 ? -12.986 11.124 -12.133 1.00 81.25 82 SER A C 1
ATOM 640 O O . SER A 1 82 ? -11.882 11.465 -12.551 1.00 81.25 82 SER A O 1
ATOM 642 N N . CYS A 1 83 ? -13.172 9.975 -11.471 1.00 78.56 83 CYS A N 1
ATOM 643 C CA . CYS A 1 83 ? -12.096 9.022 -11.182 1.00 78.56 83 CYS A CA 1
ATOM 644 C C . CYS A 1 83 ? -11.430 8.474 -12.446 1.00 78.56 83 CYS A C 1
ATOM 646 O O . CYS A 1 83 ? -10.206 8.397 -12.505 1.00 78.56 83 CYS A O 1
ATOM 648 N N . MET A 1 84 ? -12.214 8.117 -13.466 1.00 82.31 84 MET A N 1
ATOM 649 C CA . MET A 1 84 ? -11.667 7.610 -14.727 1.00 82.31 84 MET A CA 1
ATOM 650 C C . MET A 1 84 ? -10.826 8.674 -15.451 1.00 82.31 84 MET A C 1
ATOM 652 O O . MET A 1 84 ? -9.747 8.365 -15.957 1.00 82.31 84 MET A O 1
ATOM 656 N N . ALA A 1 85 ? -11.279 9.932 -15.470 1.00 83.88 85 ALA A N 1
ATOM 657 C CA . ALA A 1 85 ? -10.513 11.040 -16.037 1.00 83.88 85 ALA A CA 1
ATOM 658 C C . ALA A 1 85 ? -9.215 11.293 -15.251 1.00 83.88 85 ALA A C 1
ATOM 660 O O . ALA A 1 85 ? -8.141 11.390 -15.848 1.00 83.88 85 ALA A O 1
ATOM 661 N N . ALA A 1 86 ? -9.295 11.323 -13.918 1.00 82.50 86 ALA A N 1
ATOM 662 C CA . ALA A 1 86 ? -8.131 11.459 -13.050 1.00 82.50 86 ALA A CA 1
ATOM 663 C C . ALA A 1 86 ? -7.135 10.307 -13.246 1.00 82.50 86 ALA A C 1
ATOM 665 O O . ALA A 1 86 ? -5.933 10.544 -13.360 1.00 82.50 86 ALA A O 1
ATOM 666 N N . TYR A 1 87 ? -7.630 9.074 -13.398 1.00 82.50 87 TYR A N 1
ATOM 667 C CA . TYR A 1 87 ? -6.803 7.904 -13.669 1.00 82.50 87 TYR A CA 1
ATOM 668 C C . TYR A 1 87 ? -6.012 8.085 -14.964 1.00 82.50 87 TYR A C 1
ATOM 670 O O . TYR A 1 87 ? -4.803 7.876 -14.974 1.00 82.50 87 TYR A O 1
ATOM 678 N N . MET A 1 88 ? -6.656 8.529 -16.049 1.00 85.00 88 MET A N 1
ATOM 679 C CA . MET A 1 88 ? -5.967 8.765 -17.323 1.00 85.00 88 MET A CA 1
ATOM 680 C C . MET A 1 88 ? -4.850 9.807 -17.203 1.00 85.00 88 MET A C 1
ATOM 682 O O . MET A 1 88 ? -3.798 9.641 -17.820 1.00 85.00 88 MET A O 1
ATOM 686 N N . VAL A 1 89 ? -5.051 10.859 -16.403 1.00 85.94 89 VAL A N 1
ATOM 687 C CA . VAL A 1 89 ? -4.029 11.888 -16.158 1.00 85.94 89 VAL A CA 1
ATOM 688 C C . VAL A 1 89 ? -2.877 11.315 -15.333 1.00 85.94 89 VAL A C 1
ATOM 690 O O . VAL A 1 89 ? -1.726 11.368 -15.772 1.00 85.94 89 VAL A O 1
ATOM 693 N N . CYS A 1 90 ? -3.183 10.730 -14.176 1.00 82.19 90 CYS A N 1
ATOM 694 C CA . CYS A 1 90 ? -2.198 10.232 -13.219 1.00 82.19 90 CYS A CA 1
ATOM 695 C C . CYS A 1 90 ? -1.398 9.036 -13.749 1.00 82.19 90 CYS A C 1
ATOM 697 O O . CYS A 1 90 ? -0.190 8.947 -13.520 1.00 82.19 90 CYS A O 1
ATOM 699 N N . ASN A 1 91 ? -2.028 8.148 -14.524 1.00 85.25 91 ASN A N 1
ATOM 700 C CA . ASN A 1 91 ? -1.370 6.961 -15.071 1.00 85.25 91 ASN A CA 1
ATOM 701 C C . ASN A 1 91 ? -0.246 7.313 -16.067 1.00 85.25 91 ASN A C 1
ATOM 703 O O . ASN A 1 91 ? 0.649 6.503 -16.302 1.00 85.25 91 ASN A O 1
ATOM 707 N N . ASN A 1 92 ? -0.212 8.543 -16.603 1.00 85.44 92 ASN A N 1
ATOM 708 C CA . ASN A 1 92 ? 0.913 9.012 -17.419 1.00 85.44 92 ASN A CA 1
ATOM 709 C C . ASN A 1 92 ? 2.244 9.013 -16.659 1.00 85.44 92 ASN A C 1
ATOM 711 O O . ASN A 1 92 ? 3.286 8.793 -17.279 1.00 85.44 92 ASN A O 1
ATOM 715 N N . ILE A 1 93 ? 2.226 9.228 -15.340 1.00 85.50 93 ILE A N 1
ATOM 716 C CA . ILE A 1 93 ? 3.426 9.183 -14.496 1.00 85.50 93 ILE A CA 1
ATOM 717 C C . ILE A 1 93 ? 4.033 7.779 -14.555 1.00 85.50 93 ILE A C 1
ATOM 719 O O . ILE A 1 93 ? 5.189 7.610 -14.948 1.00 85.50 93 ILE A O 1
ATOM 723 N N . PHE A 1 94 ? 3.224 6.766 -14.235 1.00 83.75 94 PHE A N 1
ATOM 724 C CA . PHE A 1 94 ? 3.654 5.372 -14.226 1.00 83.75 94 PHE A CA 1
ATOM 725 C C . PHE A 1 94 ? 4.040 4.882 -15.626 1.00 83.75 94 PHE A C 1
ATOM 727 O O . PHE A 1 94 ? 5.120 4.322 -15.809 1.00 83.75 94 PHE A O 1
ATOM 734 N N . ASN A 1 95 ? 3.225 5.182 -16.641 1.00 85.44 95 ASN A N 1
ATOM 735 C CA . ASN A 1 95 ? 3.516 4.814 -18.028 1.00 85.44 95 ASN A CA 1
ATOM 736 C C . ASN A 1 95 ? 4.822 5.444 -18.538 1.00 85.44 95 ASN A C 1
ATOM 738 O O . ASN A 1 95 ? 5.557 4.810 -19.295 1.00 85.44 95 ASN A O 1
ATOM 742 N N . SER A 1 96 ? 5.144 6.669 -18.107 1.00 87.31 96 SER A N 1
ATOM 743 C CA . SER A 1 96 ? 6.408 7.323 -18.460 1.00 87.31 96 SER A CA 1
ATOM 744 C C . SER A 1 96 ? 7.610 6.614 -17.839 1.00 87.31 96 SER A C 1
ATOM 746 O O . SER A 1 96 ? 8.610 6.416 -18.528 1.00 87.31 96 SER A O 1
ATOM 748 N N . ILE A 1 97 ? 7.506 6.192 -16.574 1.00 85.38 97 ILE A N 1
ATOM 749 C CA . ILE A 1 97 ? 8.538 5.384 -15.907 1.00 85.38 97 ILE A CA 1
ATOM 750 C C . ILE A 1 97 ? 8.706 4.057 -16.651 1.00 85.38 97 ILE A C 1
ATOM 752 O O . ILE A 1 97 ? 9.812 3.734 -17.079 1.00 85.38 97 ILE A O 1
ATOM 756 N N . MET A 1 98 ? 7.609 3.335 -16.892 1.00 82.31 98 MET A N 1
ATOM 757 C CA . MET A 1 98 ? 7.638 2.031 -17.562 1.00 82.31 98 MET A CA 1
ATOM 758 C C . MET A 1 98 ? 8.227 2.099 -18.969 1.00 82.31 98 MET A C 1
ATOM 760 O O . MET A 1 98 ? 9.019 1.237 -19.350 1.00 82.31 98 MET A O 1
ATOM 764 N N . LYS A 1 99 ? 7.913 3.153 -19.729 1.00 83.38 99 LYS A N 1
ATOM 765 C CA . LYS A 1 99 ? 8.498 3.371 -21.054 1.00 83.38 99 LYS A CA 1
ATOM 766 C C . LYS A 1 99 ? 10.016 3.542 -20.984 1.00 83.38 99 LYS A C 1
ATOM 768 O O . LYS A 1 99 ? 10.725 2.958 -21.795 1.00 83.38 99 LYS A O 1
ATOM 773 N N . LEU A 1 100 ? 10.519 4.322 -20.029 1.00 82.44 100 LEU A N 1
ATOM 774 C CA . LEU A 1 100 ? 11.959 4.552 -19.880 1.00 82.44 100 LEU A CA 1
ATOM 775 C C . LEU A 1 100 ? 12.693 3.289 -19.430 1.00 82.44 100 LEU A C 1
ATOM 777 O O . LEU A 1 100 ? 13.747 2.970 -19.981 1.00 82.44 100 LEU A O 1
ATOM 781 N N . VAL A 1 101 ? 12.108 2.552 -18.485 1.00 76.81 101 VAL A N 1
ATOM 782 C CA . VAL A 1 101 ? 12.647 1.274 -18.008 1.00 76.81 101 VAL A CA 1
ATOM 783 C C . VAL A 1 101 ? 12.710 0.252 -19.150 1.00 76.81 101 VAL A C 1
ATOM 785 O O . VAL A 1 101 ? 13.751 -0.367 -19.347 1.00 76.81 101 VAL A O 1
ATOM 788 N N . GLY A 1 102 ? 11.666 0.159 -19.983 1.00 66.94 102 GLY A N 1
ATOM 789 C CA . GLY A 1 102 ? 11.634 -0.752 -21.135 1.00 66.94 102 GLY A CA 1
ATOM 790 C C . GLY A 1 102 ? 12.592 -0.395 -22.282 1.00 66.94 102 GLY A C 1
ATOM 791 O O . GLY A 1 102 ? 12.961 -1.266 -23.062 1.00 66.94 102 GLY A O 1
ATOM 792 N N . THR A 1 103 ? 13.035 0.864 -22.404 1.00 57.38 103 THR A N 1
ATOM 793 C CA . THR A 1 103 ? 13.972 1.284 -23.473 1.00 57.38 103 THR A CA 1
ATOM 794 C C . THR A 1 103 ? 15.453 1.008 -23.181 1.00 57.38 103 THR A C 1
ATOM 796 O O . THR A 1 103 ? 16.274 1.101 -24.090 1.00 57.38 103 THR A O 1
ATOM 799 N N . LYS A 1 104 ? 15.826 0.668 -21.940 1.00 56.03 104 LYS A N 1
ATOM 800 C CA . LYS A 1 104 ? 17.231 0.540 -21.497 1.00 56.03 104 LYS A CA 1
ATOM 801 C C . LYS A 1 104 ? 17.819 -0.882 -21.615 1.00 56.03 104 LYS A C 1
ATOM 803 O O . LYS A 1 104 ? 18.631 -1.264 -20.781 1.00 56.03 104 LYS A O 1
ATOM 808 N N . ASN A 1 105 ? 17.447 -1.673 -22.628 1.00 48.62 105 ASN A N 1
ATOM 809 C CA . ASN A 1 105 ? 17.863 -3.088 -22.768 1.00 48.62 105 ASN A CA 1
ATOM 810 C C . ASN A 1 105 ? 17.468 -4.004 -21.589 1.00 48.62 105 ASN A C 1
ATOM 812 O O . ASN A 1 105 ? 17.951 -5.129 -21.500 1.00 48.62 105 ASN A O 1
ATOM 816 N N . TRP A 1 106 ? 16.566 -3.561 -20.711 1.00 49.94 106 TRP A N 1
ATOM 817 C CA . TRP A 1 106 ? 15.893 -4.440 -19.765 1.00 49.94 106 TRP A CA 1
ATOM 818 C C . TRP A 1 106 ? 14.621 -4.916 -20.450 1.00 49.94 106 TRP A C 1
ATOM 820 O O . TRP A 1 106 ? 13.651 -4.161 -20.551 1.00 49.94 106 TRP A O 1
ATOM 830 N N . SER A 1 107 ? 14.642 -6.125 -21.007 1.00 48.03 107 SER A N 1
ATOM 831 C CA . SER A 1 107 ? 13.431 -6.782 -21.496 1.00 48.03 107 SER A CA 1
ATOM 832 C C . SER A 1 107 ? 12.397 -6.743 -20.372 1.00 48.03 107 SER A C 1
ATOM 834 O O . SER A 1 107 ? 12.579 -7.401 -19.356 1.00 48.03 107 SER A O 1
ATOM 836 N N . PHE A 1 108 ? 11.397 -5.863 -20.519 1.00 58.06 108 PHE A N 1
ATOM 837 C CA . PHE A 1 108 ? 10.277 -5.617 -19.606 1.00 58.06 108 PHE A CA 1
ATOM 838 C C . PHE A 1 108 ? 10.571 -5.968 -18.135 1.00 58.06 108 PHE A C 1
ATOM 840 O O . PHE A 1 108 ? 10.246 -7.070 -17.712 1.00 58.06 108 PHE A O 1
ATOM 847 N N . CYS A 1 109 ? 11.142 -5.064 -17.325 1.00 62.97 109 CYS A N 1
ATOM 848 C CA . CYS A 1 109 ? 11.121 -5.257 -15.864 1.00 62.97 109 CYS A CA 1
ATOM 849 C C . CYS A 1 109 ? 9.699 -5.609 -15.411 1.00 62.97 109 CYS A C 1
ATOM 851 O O . CYS A 1 109 ? 8.745 -4.917 -15.785 1.00 62.97 109 CYS A O 1
ATOM 853 N N . SER A 1 110 ? 9.559 -6.641 -14.579 1.00 73.69 110 SER A N 1
ATOM 854 C CA . SER A 1 110 ? 8.288 -6.905 -13.916 1.00 73.69 110 SER A CA 1
ATOM 855 C C . SER A 1 110 ? 7.916 -5.692 -13.061 1.00 73.69 110 SER A C 1
ATOM 857 O O . SER A 1 110 ? 8.697 -5.238 -12.226 1.00 73.69 110 SER A O 1
ATOM 859 N N . THR A 1 111 ? 6.704 -5.161 -13.244 1.00 77.44 111 THR A N 1
ATOM 860 C CA . THR A 1 111 ? 6.164 -4.085 -12.389 1.00 77.44 111 THR A CA 1
ATOM 861 C C . THR A 1 111 ? 6.056 -4.515 -10.933 1.00 77.44 111 THR A C 1
ATOM 863 O O . THR A 1 111 ? 6.001 -3.675 -10.038 1.00 77.44 111 THR A O 1
ATOM 866 N N . TYR A 1 112 ? 6.014 -5.827 -10.715 1.00 76.06 112 TYR A N 1
ATOM 867 C CA . TYR A 1 112 ? 5.932 -6.434 -9.406 1.00 76.06 112 TYR A CA 1
ATOM 868 C C . TYR A 1 112 ? 7.305 -6.735 -8.828 1.00 76.06 112 TYR A C 1
ATOM 870 O O . TYR A 1 112 ? 7.379 -6.739 -7.614 1.00 76.06 112 TYR A O 1
ATOM 878 N N . ASP A 1 113 ? 8.357 -6.950 -9.641 1.00 79.00 113 ASP A N 1
ATOM 879 C CA . ASP A 1 113 ? 9.754 -7.173 -9.221 1.00 79.00 113 ASP A CA 1
ATOM 880 C C . ASP A 1 113 ? 10.758 -6.528 -10.185 1.00 79.00 113 ASP A C 1
ATOM 882 O O . ASP A 1 113 ? 11.060 -7.082 -11.244 1.00 79.00 113 ASP A O 1
ATOM 886 N N . ILE A 1 114 ? 11.365 -5.409 -9.789 1.00 78.75 114 ILE A N 1
ATOM 887 C CA . ILE A 1 114 ? 12.327 -4.690 -10.645 1.00 78.75 114 ILE A CA 1
ATOM 888 C C . ILE A 1 114 ? 13.618 -5.469 -10.937 1.00 78.75 114 ILE A C 1
ATOM 890 O O . ILE A 1 114 ? 14.421 -5.036 -11.758 1.00 78.75 114 ILE A O 1
ATOM 894 N N . ARG A 1 115 ? 13.847 -6.599 -10.258 1.00 79.56 115 ARG A N 1
ATOM 895 C CA . ARG A 1 115 ? 15.016 -7.466 -10.469 1.00 79.56 115 ARG A CA 1
ATOM 896 C C . ARG A 1 115 ? 14.750 -8.560 -11.501 1.00 79.56 115 ARG A C 1
ATOM 898 O O . ARG A 1 115 ? 15.692 -9.245 -11.892 1.00 79.56 115 ARG A O 1
ATOM 905 N N . LYS A 1 116 ? 13.488 -8.773 -11.884 1.00 77.50 116 LYS A N 1
ATOM 906 C CA . LYS A 1 116 ? 13.066 -9.846 -12.788 1.00 77.50 116 LYS A CA 1
ATOM 907 C C . LYS A 1 116 ? 12.590 -9.285 -14.116 1.00 77.50 116 LYS A C 1
ATOM 909 O O . LYS A 1 116 ? 12.035 -8.188 -14.188 1.00 77.50 116 LYS A O 1
ATOM 914 N N . GLU A 1 117 ? 12.761 -10.090 -15.150 1.00 77.44 117 GLU A N 1
ATOM 915 C CA . GLU A 1 117 ? 12.084 -9.880 -16.422 1.00 77.44 117 GLU A CA 1
ATOM 916 C C . GLU A 1 117 ? 10.609 -10.295 -16.304 1.00 77.44 117 GLU A C 1
ATOM 918 O O . GLU A 1 117 ? 10.225 -11.123 -15.473 1.00 77.44 117 GLU A O 1
ATOM 923 N N . CYS A 1 118 ? 9.762 -9.661 -17.103 1.00 75.44 118 CYS A N 1
ATOM 924 C CA . CYS A 1 118 ? 8.337 -9.925 -17.181 1.00 75.44 118 CYS A CA 1
ATOM 925 C C . CYS A 1 118 ? 8.104 -11.144 -18.075 1.00 75.44 118 CYS A C 1
ATOM 927 O O . CYS A 1 118 ? 8.242 -11.068 -19.296 1.00 75.44 118 CYS A O 1
ATOM 929 N N . GLU A 1 119 ? 7.715 -12.259 -17.465 1.00 72.12 119 GLU A N 1
ATOM 930 C CA . GLU A 1 119 ? 7.385 -13.497 -18.170 1.00 72.12 119 GLU A CA 1
ATOM 931 C C . GLU A 1 119 ? 5.871 -13.735 -18.142 1.00 72.12 119 GLU A C 1
ATOM 933 O O . GLU A 1 119 ? 5.244 -13.624 -17.095 1.00 72.12 119 GLU A O 1
ATOM 938 N N . GLY A 1 120 ? 5.261 -14.081 -19.279 1.00 69.31 120 GLY A N 1
ATOM 939 C CA . GLY A 1 120 ? 3.836 -14.435 -19.334 1.00 69.31 120 GLY A CA 1
ATOM 940 C C . GLY A 1 120 ? 2.858 -13.265 -19.132 1.00 69.31 120 GLY A C 1
ATOM 941 O O . GLY A 1 120 ? 3.199 -12.086 -19.258 1.00 69.31 120 GLY A O 1
ATOM 942 N N . LYS A 1 121 ? 1.586 -13.591 -18.865 1.00 67.06 121 LYS A N 1
ATOM 943 C CA . LYS A 1 121 ? 0.545 -12.586 -18.576 1.00 67.06 121 LYS A CA 1
ATOM 944 C C . LYS A 1 121 ? 0.773 -12.008 -17.180 1.00 67.06 121 LYS A C 1
ATOM 946 O O . LYS A 1 121 ? 1.116 -12.742 -16.265 1.00 67.06 121 LYS A O 1
ATOM 951 N N . LEU A 1 122 ? 0.557 -10.701 -17.008 1.00 68.38 122 LEU A N 1
ATOM 952 C CA . LEU A 1 122 ? 0.803 -9.986 -15.741 1.00 68.38 122 LEU A CA 1
ATOM 953 C C . LEU A 1 122 ? 2.232 -10.175 -15.181 1.00 68.38 122 LEU A C 1
ATOM 955 O O . LEU A 1 122 ? 2.433 -10.019 -13.983 1.00 68.38 122 LEU A O 1
ATOM 959 N N . CYS A 1 123 ? 3.220 -10.501 -16.021 1.00 71.38 123 CYS A N 1
ATOM 960 C CA . CYS A 1 123 ? 4.605 -10.750 -15.605 1.00 71.38 123 CYS A CA 1
ATOM 961 C C . CYS A 1 123 ? 4.800 -11.937 -14.642 1.00 71.38 123 CYS A C 1
ATOM 963 O O . CYS A 1 123 ? 5.772 -11.946 -13.880 1.00 71.38 123 CYS A O 1
ATOM 965 N N . TYR A 1 124 ? 3.897 -12.923 -14.685 1.00 70.75 124 TYR A N 1
ATOM 966 C CA . TYR A 1 124 ? 4.049 -14.206 -14.005 1.00 70.75 124 TYR A CA 1
ATOM 967 C C . TYR A 1 124 ? 3.728 -15.398 -14.916 1.00 70.75 124 TYR A C 1
ATOM 969 O O . TYR A 1 124 ? 2.861 -15.343 -15.794 1.00 70.75 124 TYR A O 1
ATOM 977 N N . ASP A 1 125 ? 4.383 -16.524 -14.629 1.00 76.81 125 ASP A N 1
ATOM 978 C CA . ASP A 1 125 ? 4.030 -17.817 -15.203 1.00 76.81 125 ASP A CA 1
ATOM 979 C C . ASP A 1 125 ? 2.792 -18.405 -14.502 1.00 76.81 125 ASP A C 1
ATOM 981 O O . ASP A 1 125 ? 2.860 -18.954 -13.399 1.00 76.81 125 ASP A O 1
ATOM 985 N N . PHE A 1 126 ? 1.644 -18.297 -15.171 1.00 74.56 126 PHE A N 1
ATOM 986 C CA . PHE A 1 126 ? 0.381 -18.889 -14.732 1.00 74.56 126 PHE A CA 1
ATOM 987 C C . PHE A 1 126 ? 0.106 -20.269 -15.337 1.00 74.56 126 PHE A C 1
ATOM 989 O O . PHE A 1 126 ? -0.964 -20.817 -15.074 1.00 74.56 126 PHE A O 1
ATOM 996 N N . LEU A 1 127 ? 1.028 -20.873 -16.098 1.00 76.25 127 LEU A N 1
ATOM 997 C CA . LEU A 1 127 ? 0.771 -22.114 -16.845 1.00 76.25 127 LEU A CA 1
ATOM 998 C C . LEU A 1 127 ? 0.232 -23.239 -15.954 1.00 76.25 127 LE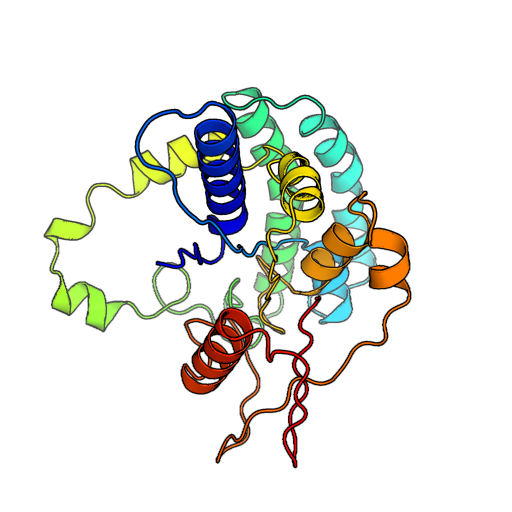U A C 1
ATOM 1000 O O . LEU A 1 127 ? -0.682 -23.964 -16.343 1.00 76.25 127 LEU A O 1
ATOM 1004 N N . ASN A 1 128 ? 0.751 -23.366 -14.731 1.00 79.56 128 ASN A N 1
ATOM 1005 C CA . ASN A 1 128 ? 0.288 -24.379 -13.781 1.00 79.56 128 ASN A CA 1
ATOM 1006 C C . ASN A 1 128 ? -1.135 -24.107 -13.267 1.00 79.56 128 ASN A C 1
ATOM 1008 O O . ASN A 1 128 ? -1.907 -25.048 -13.079 1.00 79.56 128 ASN A O 1
ATOM 1012 N N . LEU A 1 129 ? -1.498 -22.837 -13.070 1.00 74.75 129 LEU A N 1
ATOM 1013 C CA . LEU A 1 129 ? -2.835 -22.430 -12.634 1.00 74.75 129 LEU A CA 1
ATOM 1014 C C . LEU A 1 129 ? -3.843 -22.533 -13.783 1.00 74.75 129 LEU A C 1
ATOM 1016 O O . LEU A 1 129 ? -4.924 -23.087 -13.593 1.00 74.75 129 LEU A O 1
ATOM 1020 N N . GLU A 1 130 ? -3.475 -22.087 -14.984 1.00 75.94 130 GLU A N 1
ATOM 1021 C CA . GLU A 1 130 ? -4.287 -22.241 -16.196 1.00 75.94 130 GLU A CA 1
ATOM 1022 C C . GLU A 1 130 ? -4.546 -23.728 -16.491 1.00 75.94 130 GLU A C 1
ATOM 1024 O O . GLU A 1 130 ? -5.684 -24.122 -16.752 1.00 75.94 130 GLU A O 1
ATOM 1029 N N . LYS A 1 131 ? -3.525 -24.585 -16.340 1.00 78.62 131 LYS A N 1
ATOM 1030 C CA . LYS A 1 131 ? -3.659 -26.044 -16.470 1.00 78.62 131 LYS A CA 1
ATOM 1031 C C . LYS A 1 131 ? -4.561 -26.658 -15.396 1.00 78.62 131 LYS A C 1
ATOM 1033 O O . LYS A 1 131 ? -5.276 -27.612 -15.692 1.00 78.62 131 LYS A O 1
ATOM 1038 N N . PHE A 1 132 ? -4.519 -26.144 -14.166 1.00 79.75 132 PHE A N 1
ATOM 1039 C CA . PHE A 1 132 ? -5.341 -26.643 -13.063 1.00 79.75 132 PHE A CA 1
ATOM 1040 C C . PHE A 1 132 ? -6.820 -26.251 -13.209 1.00 79.75 132 PHE A C 1
ATOM 1042 O O . PHE A 1 132 ? -7.696 -27.092 -13.012 1.00 79.75 132 PHE A O 1
ATOM 1049 N N . PHE A 1 133 ? -7.110 -24.997 -13.569 1.00 75.31 133 PHE A N 1
ATOM 1050 C CA . PHE A 1 133 ? -8.481 -24.476 -13.636 1.00 75.31 133 PHE A CA 1
ATOM 1051 C C . PHE A 1 133 ? -9.176 -24.685 -14.996 1.00 75.31 133 PHE A C 1
ATOM 1053 O O . PHE A 1 133 ? -10.409 -24.692 -15.055 1.00 75.31 133 PHE A O 1
ATOM 1060 N N . GLY A 1 134 ? -8.420 -24.879 -16.083 1.00 70.44 134 GLY A N 1
ATOM 1061 C CA . GLY A 1 134 ? -8.947 -24.982 -17.447 1.00 70.44 134 GLY A CA 1
ATOM 1062 C C . GLY A 1 134 ? -9.551 -23.673 -17.996 1.00 70.44 134 GLY A C 1
ATOM 1063 O O . GLY A 1 134 ? -9.683 -22.669 -17.300 1.00 70.44 134 GLY A O 1
ATOM 1064 N N . ASP A 1 135 ? -9.982 -23.687 -19.264 1.00 64.88 135 ASP A N 1
ATOM 1065 C CA . ASP A 1 135 ? -10.415 -22.491 -20.024 1.00 64.88 135 ASP A CA 1
ATOM 1066 C C . ASP A 1 135 ? -11.709 -21.804 -19.534 1.00 64.88 135 ASP A C 1
ATOM 1068 O O . ASP A 1 135 ? -12.040 -20.693 -19.961 1.00 64.88 135 ASP A O 1
ATOM 1072 N N . LYS A 1 136 ? -12.493 -22.437 -18.651 1.00 60.91 136 LYS A N 1
ATOM 1073 C CA . LYS A 1 136 ? -13.802 -21.896 -18.230 1.00 60.91 136 LYS A CA 1
ATOM 1074 C C . LYS A 1 136 ? -13.702 -20.734 -17.232 1.00 60.91 136 LYS A C 1
ATOM 1076 O O . LYS A 1 136 ? -14.671 -19.988 -17.105 1.00 60.91 136 LYS A O 1
ATOM 1081 N N . ALA A 1 137 ? -12.559 -20.542 -16.568 1.00 56.53 137 ALA A N 1
ATOM 1082 C CA . ALA A 1 137 ? -12.388 -19.531 -15.518 1.00 56.53 137 ALA A CA 1
ATOM 1083 C C . ALA A 1 137 ? -12.055 -18.111 -16.034 1.00 56.53 137 ALA A C 1
ATOM 1085 O O . ALA A 1 137 ? -12.196 -17.144 -15.292 1.00 56.53 137 ALA A O 1
ATOM 1086 N N . VAL A 1 138 ? -11.656 -17.948 -17.303 1.00 56.09 138 VAL A N 1
ATOM 1087 C CA . VAL A 1 138 ? -10.999 -16.705 -17.776 1.00 56.09 138 VAL A CA 1
ATOM 1088 C C . VAL A 1 138 ? -11.965 -15.688 -18.425 1.00 56.09 138 VAL A C 1
ATOM 1090 O O . VAL A 1 138 ? -11.571 -14.579 -18.769 1.00 56.09 138 VAL A O 1
ATOM 1093 N N . ARG A 1 139 ? -13.263 -15.995 -18.568 1.00 55.44 139 ARG A N 1
ATOM 1094 C CA . ARG A 1 139 ? -14.190 -15.186 -19.398 1.00 55.44 139 ARG A CA 1
ATOM 1095 C C . ARG A 1 139 ? -14.782 -13.910 -18.767 1.00 55.44 139 ARG A C 1
ATOM 1097 O O . ARG A 1 139 ? -15.591 -13.267 -19.423 1.00 55.44 139 ARG A O 1
ATOM 1104 N N . HIS A 1 140 ? -14.409 -13.519 -17.545 1.00 58.16 140 HIS A N 1
ATOM 1105 C CA . HIS A 1 140 ? -15.043 -12.376 -16.850 1.00 58.16 140 HIS A CA 1
ATOM 1106 C C . HIS A 1 140 ? -14.086 -11.273 -16.357 1.00 58.16 140 HIS A C 1
ATOM 1108 O O . HIS A 1 140 ? -14.535 -10.350 -15.681 1.00 58.16 140 HIS A O 1
ATOM 1114 N N . LEU A 1 141 ? -12.790 -11.316 -16.688 1.00 58.75 141 LEU A N 1
ATOM 1115 C CA . LEU A 1 141 ? -11.827 -10.337 -16.157 1.00 58.75 141 LEU A CA 1
ATOM 1116 C C . LEU A 1 141 ? -11.988 -8.915 -16.728 1.00 58.75 141 LEU A C 1
ATOM 1118 O O . LEU A 1 141 ? -11.842 -7.948 -15.985 1.00 58.75 141 LEU A O 1
ATOM 1122 N N . GLU A 1 142 ? -12.328 -8.766 -18.011 1.00 59.22 142 GLU A N 1
ATOM 1123 C CA . GLU A 1 142 ? -12.334 -7.449 -18.676 1.00 59.22 142 GLU A CA 1
ATOM 1124 C C . GLU A 1 142 ? -13.398 -6.487 -18.121 1.00 59.22 142 GLU A C 1
ATOM 1126 O O . GLU A 1 142 ? -13.146 -5.289 -17.979 1.00 59.22 142 GLU A O 1
ATOM 1131 N N . LEU A 1 143 ? -14.572 -7.008 -17.744 1.00 61.59 143 LEU A N 1
ATOM 1132 C CA . LEU A 1 143 ? -15.655 -6.197 -17.180 1.00 61.59 143 LEU A CA 1
ATOM 1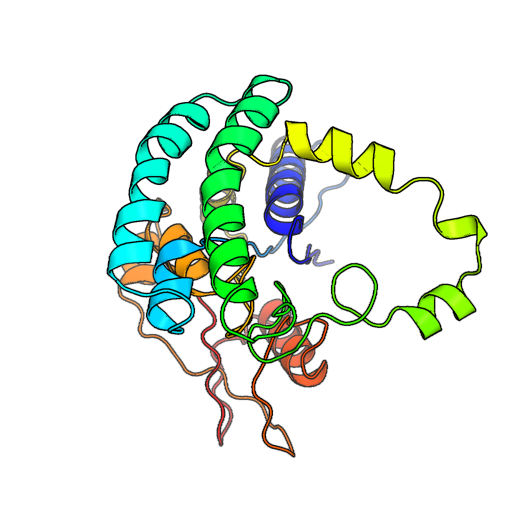133 C C . LEU A 1 143 ? -15.264 -5.617 -15.812 1.00 61.59 143 LEU A C 1
ATOM 1135 O O . LEU A 1 143 ? -15.556 -4.458 -15.517 1.00 61.59 143 LEU A O 1
ATOM 1139 N N . VAL A 1 144 ? -14.565 -6.412 -14.997 1.00 69.94 144 VAL A N 1
ATOM 1140 C CA . VAL A 1 144 ? -14.122 -6.007 -13.658 1.00 69.94 144 VAL A CA 1
ATOM 1141 C C . VAL A 1 144 ? -13.087 -4.890 -13.768 1.00 69.94 144 VAL A C 1
ATOM 1143 O O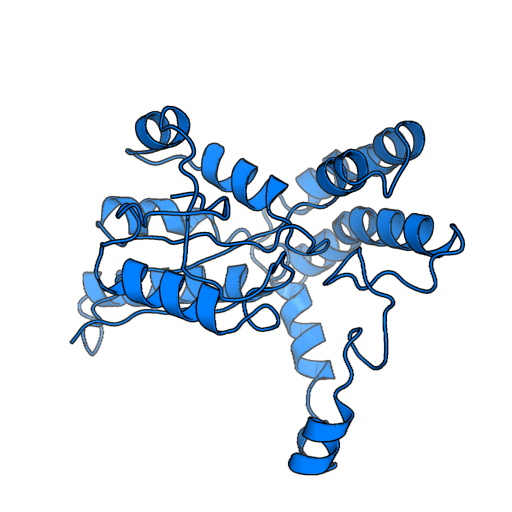 . VAL A 1 144 ? -13.248 -3.850 -13.130 1.00 69.94 144 VAL A O 1
ATOM 1146 N N . THR A 1 145 ? -12.088 -5.032 -14.643 1.00 68.31 145 THR A N 1
ATOM 1147 C CA . THR A 1 145 ? -11.053 -4.005 -14.837 1.00 68.31 145 THR A CA 1
ATOM 1148 C C . THR A 1 145 ? -11.645 -2.655 -15.245 1.00 68.31 145 THR A C 1
ATOM 1150 O O . THR A 1 145 ? -11.264 -1.634 -14.677 1.00 68.31 145 THR A O 1
ATOM 1153 N N . LEU A 1 146 ? -12.621 -2.635 -16.161 1.00 69.56 146 LEU A N 1
ATOM 1154 C CA . LEU A 1 146 ? -13.283 -1.393 -16.577 1.00 69.56 146 LEU A CA 1
ATOM 1155 C C . LEU A 1 146 ? -14.025 -0.720 -15.412 1.00 69.56 146 LEU A C 1
ATOM 1157 O O . LEU A 1 146 ? -13.958 0.499 -15.261 1.00 69.56 146 LEU A O 1
ATOM 1161 N N . THR A 1 147 ? -14.696 -1.501 -14.559 1.00 74.81 147 THR A N 1
ATOM 1162 C CA . THR A 1 147 ? -15.373 -0.951 -13.373 1.00 74.81 147 THR A CA 1
ATOM 1163 C C . THR A 1 147 ? -14.391 -0.414 -12.330 1.00 74.81 147 THR A C 1
ATOM 1165 O O . THR A 1 147 ? -14.652 0.634 -11.741 1.00 74.81 147 THR A O 1
ATOM 1168 N N . MET A 1 148 ? -13.228 -1.049 -12.154 1.00 76.50 148 MET A N 1
ATOM 1169 C CA . MET A 1 148 ? -12.197 -0.597 -11.208 1.00 76.50 148 MET A CA 1
ATOM 1170 C C . MET A 1 148 ? -11.603 0.769 -11.583 1.00 76.50 148 MET A C 1
ATOM 1172 O O . MET A 1 148 ? -11.273 1.556 -10.698 1.00 76.50 148 MET A O 1
ATOM 1176 N N . LEU A 1 149 ? -11.539 1.116 -12.877 1.00 75.06 149 LEU A N 1
ATOM 1177 C CA . LEU A 1 149 ? -11.079 2.444 -13.321 1.00 75.06 149 LEU A CA 1
ATOM 1178 C C . LEU A 1 149 ? -11.904 3.593 -12.725 1.00 75.06 149 LEU A C 1
ATOM 1180 O O . LEU A 1 149 ? -11.405 4.706 -12.572 1.00 75.06 149 LEU A O 1
ATOM 1184 N N . THR A 1 150 ? -13.159 3.324 -12.370 1.00 80.12 150 THR A N 1
ATOM 1185 C CA . THR A 1 150 ? -14.056 4.322 -11.781 1.00 80.12 150 THR A CA 1
ATOM 1186 C C . THR A 1 150 ? -13.844 4.542 -10.281 1.00 80.12 150 THR A C 1
ATOM 1188 O O . THR A 1 150 ? -14.468 5.435 -9.713 1.00 80.12 150 THR A O 1
ATOM 1191 N N . ASP A 1 151 ? -12.965 3.769 -9.640 1.00 80.12 151 ASP A N 1
ATOM 1192 C CA . ASP A 1 151 ? -12.684 3.843 -8.199 1.00 80.12 151 ASP A CA 1
ATOM 1193 C C . ASP A 1 151 ? -11.179 3.979 -7.885 1.00 80.12 151 ASP A C 1
ATOM 1195 O O . ASP A 1 151 ? -10.815 4.371 -6.782 1.00 80.12 151 ASP A O 1
ATOM 1199 N N . TRP A 1 152 ? -10.295 3.773 -8.868 1.00 76.62 152 TRP A N 1
ATOM 1200 C CA . TRP A 1 152 ? -8.835 3.805 -8.687 1.00 76.62 152 TRP A CA 1
ATOM 1201 C C . TRP A 1 152 ? -8.294 5.117 -8.102 1.00 76.62 152 TRP A C 1
ATOM 1203 O O . TRP A 1 152 ? -7.328 5.111 -7.350 1.00 76.62 152 TRP A O 1
ATOM 1213 N N . MET A 1 153 ? -8.886 6.260 -8.446 1.00 79.12 153 MET A N 1
ATOM 1214 C CA . MET A 1 153 ? -8.429 7.561 -7.935 1.00 79.12 153 MET A CA 1
ATOM 1215 C C . MET A 1 153 ? -9.151 8.002 -6.660 1.00 79.12 153 MET A C 1
ATOM 1217 O O . MET A 1 153 ? -8.901 9.092 -6.153 1.00 79.12 153 MET A O 1
ATOM 1221 N N . ARG A 1 154 ? -10.036 7.165 -6.111 1.00 77.25 154 ARG A N 1
ATOM 1222 C CA . ARG A 1 154 ? -10.753 7.490 -4.884 1.00 77.25 154 ARG A CA 1
ATOM 1223 C C . ARG A 1 154 ? -9.815 7.403 -3.684 1.00 77.25 154 ARG A C 1
ATOM 1225 O O . ARG A 1 154 ? -9.173 6.380 -3.458 1.00 77.25 154 ARG A O 1
ATOM 1232 N N . ASN A 1 155 ? -9.806 8.448 -2.861 1.00 75.69 155 ASN A N 1
ATOM 1233 C CA . ASN A 1 155 ? -9.078 8.424 -1.599 1.00 75.69 155 ASN A CA 1
ATOM 1234 C C . ASN A 1 155 ? -9.872 7.642 -0.537 1.00 75.69 155 ASN A C 1
ATOM 1236 O O . ASN A 1 155 ? -10.841 8.146 0.030 1.00 75.69 155 ASN A O 1
ATOM 1240 N N . LEU A 1 156 ? -9.458 6.400 -0.285 1.00 77.38 156 LEU A N 1
ATOM 1241 C CA . LEU A 1 156 ? -10.034 5.523 0.741 1.00 77.38 156 LEU A CA 1
ATOM 1242 C C . LEU A 1 156 ? -9.200 5.501 2.034 1.00 77.38 156 LEU A C 1
ATOM 1244 O O . LEU A 1 156 ? -9.624 4.913 3.030 1.00 77.38 156 LEU A O 1
ATOM 1248 N N . GLU A 1 157 ? -8.063 6.204 2.044 1.00 73.06 157 GLU A N 1
ATOM 1249 C CA . GLU A 1 157 ? -7.175 6.350 3.203 1.00 73.06 157 GLU A CA 1
ATOM 1250 C C . GLU A 1 157 ? -7.811 7.251 4.287 1.00 73.06 157 GLU A C 1
ATOM 1252 O O . GLU A 1 157 ? -7.549 7.088 5.474 1.00 73.06 157 GLU A O 1
ATOM 1257 N N . VAL A 1 158 ? -8.748 8.133 3.911 1.00 79.31 158 VAL A N 1
ATOM 1258 C CA . VAL A 1 158 ? -9.433 9.078 4.825 1.00 79.31 158 VAL A CA 1
ATOM 1259 C C . VAL A 1 158 ? -10.217 8.431 5.969 1.00 79.31 158 VAL A C 1
ATOM 1261 O O . VAL A 1 158 ? -10.517 9.099 6.953 1.00 79.31 158 VAL A O 1
ATOM 1264 N N . GLY A 1 159 ? -10.583 7.153 5.856 1.00 82.94 159 GLY A N 1
ATOM 1265 C CA . GLY A 1 159 ? -11.283 6.456 6.937 1.00 82.94 159 GLY A CA 1
ATOM 1266 C C . GLY A 1 159 ? -10.357 5.735 7.919 1.00 82.94 159 GLY A C 1
ATOM 1267 O O . GLY A 1 159 ? -10.803 5.353 8.994 1.00 82.94 159 GLY A O 1
ATOM 1268 N N . ILE A 1 160 ? -9.073 5.574 7.584 1.00 85.38 160 ILE A N 1
ATOM 1269 C CA . ILE A 1 160 ? -8.090 4.885 8.430 1.00 85.38 160 ILE A CA 1
ATOM 1270 C C . ILE A 1 160 ? -7.921 5.563 9.797 1.00 85.38 160 ILE A C 1
ATOM 1272 O O . ILE A 1 160 ? -7.949 4.835 10.790 1.00 85.38 160 ILE A O 1
ATOM 1276 N N . PRO A 1 161 ? -7.819 6.908 9.903 1.00 88.69 161 PRO A N 1
ATOM 1277 C CA . PRO A 1 161 ? -7.661 7.566 11.197 1.00 88.69 161 PRO A CA 1
ATOM 1278 C C . PRO A 1 161 ? -8.756 7.194 12.195 1.00 88.69 161 PRO A C 1
ATOM 1280 O O . PRO A 1 161 ? -8.451 6.817 13.317 1.00 88.69 161 PRO A O 1
ATOM 1283 N N . ALA A 1 162 ? -10.025 7.191 11.773 1.00 88.81 162 ALA A N 1
ATOM 1284 C CA . ALA A 1 162 ? -11.135 6.812 12.648 1.00 88.81 162 ALA A CA 1
ATOM 1285 C C . ALA A 1 162 ? -10.995 5.376 13.181 1.00 88.81 162 ALA A C 1
ATOM 1287 O O . ALA A 1 162 ? -11.303 5.117 14.337 1.00 88.81 162 ALA A O 1
ATOM 1288 N N . LEU A 1 163 ? -10.497 4.451 12.357 1.00 86.75 163 LEU A N 1
ATOM 1289 C CA . LEU A 1 163 ? -10.254 3.071 12.778 1.00 86.75 163 LEU A CA 1
ATOM 1290 C C . LEU A 1 163 ? -9.136 3.003 13.832 1.00 86.75 163 LEU A C 1
ATOM 1292 O O . LEU A 1 163 ? -9.281 2.287 14.823 1.00 86.75 163 LEU A O 1
ATOM 1296 N N . LEU A 1 164 ? -8.059 3.773 13.647 1.00 88.06 164 LEU A N 1
ATOM 1297 C CA . LEU A 1 164 ? -6.957 3.866 14.610 1.00 88.06 164 LEU A CA 1
ATOM 1298 C C . LEU A 1 164 ? -7.417 4.461 15.950 1.00 88.06 164 LEU A C 1
ATOM 1300 O O . LEU A 1 164 ? -7.084 3.907 16.996 1.00 88.06 164 LEU A O 1
ATOM 1304 N N . GLU A 1 165 ? -8.223 5.530 15.928 1.00 89.44 165 GLU A N 1
ATOM 1305 C CA . GLU A 1 165 ? -8.770 6.151 17.149 1.00 89.44 165 GLU A CA 1
ATOM 1306 C C . GLU A 1 165 ? -9.650 5.183 17.955 1.00 89.44 165 GLU A C 1
ATOM 1308 O O . GLU A 1 165 ? -9.670 5.220 19.184 1.00 89.44 165 GLU A O 1
ATOM 1313 N N . ASP A 1 166 ? -10.351 4.277 17.272 1.00 88.25 166 ASP A N 1
ATOM 1314 C CA . ASP A 1 166 ? -11.180 3.246 17.900 1.00 88.25 166 ASP A CA 1
ATOM 1315 C C . ASP A 1 166 ? -10.386 1.964 18.256 1.00 88.25 166 ASP A C 1
ATOM 1317 O O . ASP A 1 166 ? -10.968 0.932 18.607 1.00 88.25 166 ASP A O 1
ATOM 1321 N N . GLY A 1 167 ? -9.049 2.014 18.203 1.00 85.25 167 GLY A N 1
ATOM 1322 C CA . GLY A 1 167 ? -8.160 0.944 18.665 1.00 85.25 167 GLY A CA 1
ATOM 1323 C C . GLY A 1 167 ? -8.064 -0.260 17.722 1.00 85.25 167 GLY A C 1
ATOM 1324 O O . GLY A 1 167 ? -7.745 -1.371 18.163 1.00 85.25 167 GLY A O 1
ATOM 1325 N N . ILE A 1 168 ? -8.366 -0.072 16.435 1.00 84.56 168 ILE A N 1
ATOM 1326 C CA . ILE A 1 168 ? -8.151 -1.083 15.396 1.00 84.56 168 ILE A CA 1
ATOM 1327 C C . ILE A 1 168 ? -6.692 -0.976 14.943 1.00 84.56 168 ILE A C 1
ATOM 1329 O O . ILE A 1 168 ? -6.270 0.054 14.426 1.00 84.56 168 ILE A O 1
ATOM 1333 N N . ASN A 1 169 ? -5.916 -2.047 15.117 1.00 83.25 169 ASN A N 1
ATOM 1334 C CA . ASN A 1 169 ? -4.512 -2.079 14.707 1.00 83.25 169 ASN A CA 1
ATOM 1335 C C . ASN A 1 169 ? -4.414 -2.077 13.181 1.00 83.25 169 ASN A C 1
ATOM 1337 O O . ASN A 1 169 ? -5.178 -2.761 12.526 1.00 83.25 169 ASN A O 1
ATOM 1341 N N . VAL A 1 170 ? -3.456 -1.396 12.573 1.00 81.94 170 VAL A N 1
ATOM 1342 C CA . VAL A 1 170 ? -3.250 -1.436 11.114 1.00 81.94 170 VAL A CA 1
ATOM 1343 C C . VAL A 1 170 ? -1.829 -1.935 10.871 1.00 81.94 170 VAL A C 1
ATOM 1345 O O . VAL A 1 170 ? -0.928 -1.588 11.621 1.00 81.94 170 VAL A O 1
ATOM 1348 N N . LEU A 1 171 ? -1.630 -2.807 9.881 1.00 82.44 171 LEU A N 1
ATOM 1349 C CA . LEU A 1 171 ? -0.304 -3.283 9.485 1.00 82.44 171 LEU A CA 1
ATOM 1350 C C . LEU A 1 171 ? -0.087 -2.938 8.023 1.00 82.44 171 LEU A C 1
ATOM 1352 O O . LEU A 1 171 ? -0.667 -3.574 7.149 1.00 82.44 171 LEU A O 1
ATOM 1356 N N . ILE A 1 172 ? 0.793 -1.981 7.750 1.00 78.88 172 ILE A N 1
ATOM 1357 C CA . ILE A 1 172 ? 1.184 -1.642 6.385 1.00 78.88 172 ILE A CA 1
ATOM 1358 C C . ILE A 1 172 ? 2.467 -2.392 6.024 1.00 78.88 172 ILE A C 1
ATOM 1360 O O . ILE A 1 172 ? 3.512 -2.217 6.650 1.00 78.88 172 ILE A O 1
ATOM 1364 N N . TYR A 1 173 ? 2.394 -3.236 4.996 1.00 79.12 173 TYR A N 1
ATOM 1365 C CA . TYR A 1 173 ? 3.534 -4.000 4.503 1.00 79.12 173 TYR A CA 1
ATOM 1366 C C . TYR A 1 173 ? 3.724 -3.792 3.001 1.00 79.12 173 TYR A C 1
ATOM 1368 O O . TYR A 1 173 ? 2.761 -3.704 2.243 1.00 79.12 173 TYR A O 1
ATOM 1376 N N . ALA A 1 174 ? 4.980 -3.760 2.558 1.00 76.62 174 ALA A N 1
ATOM 1377 C CA . ALA A 1 174 ? 5.332 -3.603 1.153 1.00 76.62 174 ALA A CA 1
ATOM 1378 C C . ALA A 1 174 ? 6.604 -4.387 0.816 1.00 76.62 174 ALA A C 1
ATOM 1380 O O . ALA A 1 174 ? 7.492 -4.552 1.654 1.00 76.62 174 ALA A O 1
ATOM 1381 N N . GLY A 1 175 ? 6.691 -4.877 -0.422 1.00 76.06 175 GLY A N 1
ATOM 1382 C CA . GLY A 1 175 ? 7.910 -5.499 -0.935 1.00 76.06 175 GLY A CA 1
ATOM 1383 C C . GLY A 1 175 ? 8.991 -4.457 -1.226 1.00 76.06 175 GLY A C 1
ATOM 1384 O O . GLY A 1 175 ? 8.694 -3.368 -1.714 1.00 76.06 175 GLY A O 1
ATOM 1385 N N . GLU A 1 176 ? 10.256 -4.801 -0.973 1.00 79.12 176 GLU A N 1
ATOM 1386 C CA . GLU A 1 176 ? 11.394 -3.900 -1.210 1.00 79.12 176 GLU A CA 1
ATOM 1387 C C . GLU A 1 176 ? 11.565 -3.571 -2.700 1.00 79.12 176 GLU A C 1
ATOM 1389 O O . GLU A 1 176 ? 11.879 -2.432 -3.037 1.00 79.12 176 GLU A O 1
ATOM 1394 N N . TYR A 1 177 ? 11.329 -4.555 -3.578 1.00 81.25 177 TYR A N 1
ATOM 1395 C CA . TYR A 1 177 ? 11.555 -4.475 -5.032 1.00 81.25 177 TYR A CA 1
ATOM 1396 C C . TYR A 1 177 ? 10.273 -4.358 -5.876 1.00 81.25 177 TYR A C 1
ATOM 1398 O O . TYR A 1 177 ? 10.323 -4.508 -7.097 1.00 81.25 177 TYR A O 1
ATOM 1406 N N . ASP A 1 178 ? 9.124 -4.131 -5.239 1.00 77.94 178 ASP A N 1
ATOM 1407 C CA . ASP A 1 178 ? 7.852 -3.909 -5.932 1.00 77.94 178 ASP A CA 1
ATOM 1408 C C . ASP A 1 178 ? 7.818 -2.481 -6.478 1.00 77.94 178 ASP A C 1
ATOM 1410 O O . ASP A 1 178 ? 7.905 -1.552 -5.689 1.00 77.94 178 ASP A O 1
ATOM 1414 N N . LEU A 1 179 ? 7.705 -2.279 -7.795 1.00 80.50 179 LEU A N 1
ATOM 1415 C CA . LEU A 1 179 ? 7.643 -0.935 -8.381 1.00 80.50 179 LEU A CA 1
ATOM 1416 C C . LEU A 1 179 ? 6.249 -0.320 -8.249 1.00 80.50 179 LEU A C 1
ATOM 1418 O O . LEU A 1 179 ? 6.128 0.875 -7.957 1.00 80.50 179 LEU A O 1
ATOM 1422 N N . ILE A 1 180 ? 5.204 -1.118 -8.488 1.00 78.56 180 ILE A N 1
ATOM 1423 C CA . ILE A 1 180 ? 3.826 -0.635 -8.582 1.00 78.56 180 ILE A CA 1
ATOM 1424 C C . ILE A 1 180 ? 3.244 -0.266 -7.205 1.00 78.56 180 ILE A C 1
ATOM 1426 O O . ILE A 1 180 ? 2.517 0.718 -7.073 1.00 78.56 180 ILE A O 1
ATOM 1430 N N . CYS A 1 181 ? 3.616 -0.994 -6.155 1.00 75.25 181 CYS A N 1
ATOM 1431 C CA . CYS A 1 181 ? 3.168 -0.757 -4.782 1.00 75.25 181 CYS A CA 1
ATOM 1432 C C . CYS A 1 181 ? 4.359 -0.611 -3.812 1.00 75.25 181 CYS A C 1
ATOM 1434 O O . CYS A 1 181 ? 4.316 -1.116 -2.690 1.00 75.25 181 CYS A O 1
ATOM 1436 N N . ASN A 1 182 ? 5.424 0.091 -4.225 1.00 77.50 182 ASN A N 1
ATOM 1437 C CA . ASN A 1 182 ? 6.685 0.172 -3.470 1.00 77.50 182 ASN A CA 1
ATOM 1438 C C . ASN A 1 182 ? 6.561 0.726 -2.047 1.00 77.50 182 ASN A C 1
ATOM 1440 O O . ASN A 1 182 ? 5.732 1.586 -1.731 1.00 77.50 182 ASN A O 1
ATOM 1444 N N . TRP A 1 183 ? 7.499 0.291 -1.209 1.00 78.19 183 TRP A N 1
ATOM 1445 C CA . TRP A 1 183 ? 7.603 0.663 0.198 1.00 78.19 183 TRP A CA 1
ATOM 1446 C C . TRP A 1 183 ? 7.790 2.169 0.452 1.00 78.19 183 TRP A C 1
ATOM 1448 O O . TRP A 1 183 ? 7.405 2.647 1.518 1.00 78.19 183 TRP A O 1
ATOM 1458 N N . LEU A 1 184 ? 8.326 2.941 -0.501 1.00 78.00 184 LEU A N 1
ATOM 1459 C CA . LEU A 1 184 ? 8.681 4.337 -0.250 1.00 78.00 184 LEU A CA 1
ATOM 1460 C C . LEU A 1 184 ? 7.460 5.255 -0.090 1.00 78.00 184 LEU A C 1
ATOM 1462 O O . LEU A 1 184 ? 7.443 6.030 0.864 1.00 78.00 184 LEU A O 1
ATOM 1466 N N . ARG A 1 185 ? 6.407 5.187 -0.927 1.00 75.62 185 ARG A N 1
ATOM 1467 C CA . ARG A 1 185 ? 5.166 5.935 -0.567 1.00 75.62 185 ARG A CA 1
ATOM 1468 C C . ARG A 1 185 ? 4.294 5.222 0.407 1.00 75.62 185 ARG A C 1
ATOM 1470 O O . ARG A 1 185 ? 3.624 5.954 1.116 1.00 75.62 185 ARG A O 1
ATOM 1477 N N . ASN A 1 186 ? 4.343 3.895 0.528 1.00 75.00 186 ASN A N 1
ATOM 1478 C CA . ASN A 1 186 ? 3.751 3.255 1.705 1.00 75.00 186 ASN A CA 1
ATOM 1479 C C . ASN A 1 186 ? 4.189 3.985 2.980 1.00 75.00 186 ASN A C 1
ATOM 1481 O O . ASN A 1 186 ? 3.358 4.449 3.746 1.00 75.00 186 ASN A O 1
ATOM 1485 N N . LEU A 1 187 ? 5.496 4.200 3.122 1.00 80.75 187 LEU A N 1
ATOM 1486 C CA . LEU A 1 187 ? 6.055 4.963 4.226 1.00 80.75 187 LEU A CA 1
ATOM 1487 C C . LEU A 1 187 ? 5.570 6.422 4.236 1.00 80.75 187 LEU A C 1
ATOM 1489 O O . LEU A 1 187 ? 5.095 6.901 5.261 1.00 80.75 187 LEU A O 1
ATOM 1493 N N . ARG A 1 188 ? 5.653 7.142 3.109 1.00 79.94 188 ARG A N 1
ATOM 1494 C CA . ARG A 1 188 ? 5.298 8.575 3.074 1.00 79.94 188 ARG A CA 1
ATOM 1495 C C . ARG A 1 188 ? 3.838 8.855 3.421 1.00 79.94 188 ARG A C 1
ATOM 1497 O O . ARG A 1 188 ? 3.597 9.779 4.191 1.00 79.94 188 ARG A O 1
ATOM 1504 N N . TRP A 1 189 ? 2.887 8.094 2.872 1.00 77.75 189 TRP A N 1
ATOM 1505 C CA . TRP A 1 189 ? 1.467 8.348 3.132 1.00 77.75 189 TRP A CA 1
ATOM 1506 C C . TRP A 1 189 ? 1.126 8.055 4.600 1.00 77.75 189 TRP A C 1
ATOM 1508 O O . TRP A 1 189 ? 0.449 8.867 5.229 1.00 77.75 189 TRP A O 1
ATOM 1518 N N . VAL A 1 190 ? 1.694 6.987 5.181 1.00 83.12 190 VAL A N 1
ATOM 1519 C CA . VAL A 1 190 ? 1.538 6.664 6.612 1.00 83.12 190 VAL A CA 1
ATOM 1520 C C . VAL A 1 190 ? 2.145 7.759 7.493 1.00 83.12 190 VAL A C 1
ATOM 1522 O O . VAL A 1 190 ? 1.509 8.192 8.449 1.00 83.12 190 VAL A O 1
ATOM 1525 N N . HIS A 1 191 ? 3.329 8.278 7.150 1.00 82.94 191 HIS A N 1
ATOM 1526 C CA . HIS A 1 191 ? 3.941 9.405 7.868 1.00 82.94 191 HIS A CA 1
ATOM 1527 C C . HIS A 1 191 ? 3.098 10.686 7.799 1.00 82.94 191 HIS A C 1
ATOM 1529 O O . HIS A 1 191 ? 3.043 11.438 8.773 1.00 82.94 191 HIS A O 1
ATOM 1535 N N . SER A 1 192 ? 2.452 10.955 6.660 1.00 81.75 192 SER A N 1
ATOM 1536 C CA . SER A 1 192 ? 1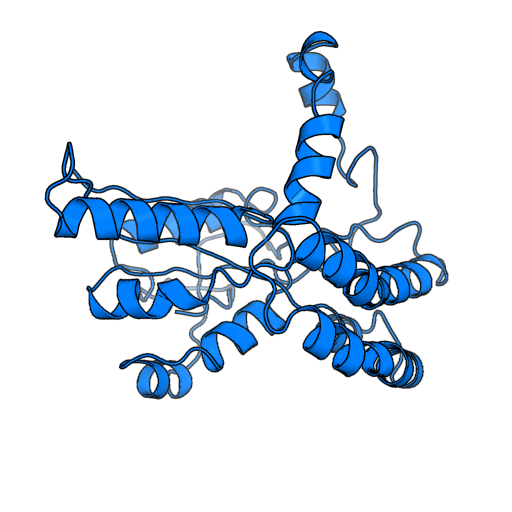.608 12.143 6.483 1.00 81.75 192 SER A CA 1
ATOM 1537 C C . SER A 1 192 ? 0.200 12.004 7.058 1.00 81.75 192 SER A C 1
ATOM 1539 O O . SER A 1 192 ? -0.475 13.015 7.222 1.00 81.75 192 SER A O 1
ATOM 1541 N N . MET A 1 193 ? -0.251 10.779 7.339 1.00 84.56 193 MET A N 1
ATOM 1542 C CA . MET A 1 193 ? -1.599 10.516 7.829 1.00 84.56 193 MET A CA 1
ATOM 1543 C C . MET A 1 193 ? -1.818 11.194 9.183 1.00 84.56 193 MET A C 1
ATOM 1545 O O . MET A 1 193 ? -1.079 10.956 10.136 1.00 84.56 193 MET A O 1
ATOM 1549 N N . GLU A 1 194 ? -2.859 12.016 9.272 1.00 85.56 194 GLU A N 1
ATOM 1550 C CA . GLU A 1 194 ? -3.221 12.723 10.498 1.00 85.56 194 GLU A CA 1
ATOM 1551 C C . GLU A 1 194 ? -4.074 11.828 11.404 1.00 85.56 194 GLU A C 1
ATOM 1553 O O . GLU A 1 194 ? -5.155 11.383 11.018 1.00 85.56 194 GLU A O 1
ATOM 1558 N N . TRP A 1 195 ? -3.579 11.562 12.613 1.00 91.88 195 TRP A N 1
ATOM 1559 C CA . TRP A 1 195 ? -4.276 10.847 13.688 1.00 91.88 195 TRP A CA 1
ATOM 1560 C C . TRP A 1 195 ? -3.579 11.126 15.029 1.00 91.88 195 TRP A C 1
ATOM 1562 O O . TRP A 1 195 ? -2.465 11.662 15.057 1.00 91.88 195 TRP A O 1
ATOM 1572 N N . SER A 1 196 ? -4.212 10.776 16.149 1.00 92.50 196 SER A N 1
ATOM 1573 C CA . SER A 1 196 ? -3.721 11.098 17.497 1.00 92.50 196 SER A CA 1
ATOM 1574 C C . SER A 1 196 ? -2.313 10.564 17.787 1.00 92.50 196 SER A C 1
ATOM 1576 O O . SER A 1 196 ? -1.522 11.253 18.434 1.00 92.50 196 SER A O 1
ATOM 1578 N N . GLY A 1 197 ? -1.964 9.391 17.250 1.00 90.44 197 GLY A N 1
ATOM 1579 C CA . GLY A 1 197 ? -0.655 8.754 17.415 1.00 90.44 197 GLY A CA 1
ATOM 1580 C C . GLY A 1 197 ? 0.412 9.141 16.385 1.00 90.44 197 GLY A C 1
ATOM 1581 O O . GLY A 1 197 ? 1.530 8.635 16.467 1.00 90.44 197 GLY A O 1
ATOM 1582 N N . GLN A 1 198 ? 0.132 10.040 15.430 1.00 87.44 198 GLN A N 1
ATOM 1583 C CA . GLN A 1 198 ? 1.062 10.355 14.331 1.00 87.44 198 GLN A CA 1
ATOM 1584 C C . GLN A 1 198 ? 2.446 10.803 14.825 1.00 87.44 198 GLN A C 1
ATOM 1586 O O . GLN A 1 198 ? 3.466 10.370 14.294 1.00 87.44 198 GLN A O 1
ATOM 1591 N N . LYS A 1 199 ? 2.509 11.670 15.843 1.00 88.94 199 LYS A N 1
ATOM 1592 C CA . LYS A 1 199 ? 3.788 12.193 16.360 1.00 88.94 199 LYS A CA 1
ATOM 1593 C C . LYS A 1 199 ? 4.643 11.096 16.990 1.00 88.94 199 LYS A C 1
ATOM 1595 O O . LYS A 1 199 ? 5.856 11.063 16.776 1.00 88.94 199 LYS A O 1
ATOM 1600 N N . ASP A 1 200 ? 4.011 10.195 17.732 1.00 89.00 200 ASP A N 1
ATOM 1601 C CA . ASP A 1 200 ? 4.683 9.062 18.366 1.00 89.00 200 ASP A CA 1
ATOM 1602 C C . ASP A 1 200 ? 5.160 8.068 17.306 1.00 89.00 200 ASP A C 1
ATOM 1604 O O . ASP A 1 200 ? 6.292 7.593 17.359 1.00 89.00 200 ASP A O 1
ATOM 1608 N N . PHE A 1 201 ? 4.337 7.831 16.285 1.00 85.56 201 PHE A N 1
ATOM 1609 C CA . PHE A 1 201 ? 4.699 7.011 15.140 1.00 85.56 201 PHE A CA 1
ATOM 1610 C C . PHE A 1 201 ? 5.921 7.573 14.387 1.00 85.56 201 PHE A C 1
ATOM 1612 O O . PHE A 1 201 ? 6.926 6.880 14.238 1.00 85.56 201 PHE A O 1
ATOM 1619 N N . VAL A 1 202 ? 5.885 8.849 13.988 1.00 83.94 202 VAL A N 1
ATOM 1620 C CA . VAL A 1 202 ? 6.971 9.500 13.229 1.00 83.94 202 VAL A CA 1
ATOM 1621 C C . VAL A 1 202 ? 8.268 9.609 14.040 1.00 83.94 202 VAL A C 1
ATOM 1623 O O . VAL A 1 202 ? 9.352 9.597 13.460 1.00 83.94 202 VAL A O 1
ATOM 1626 N N . SER A 1 203 ? 8.178 9.724 15.369 1.00 85.88 203 SER A N 1
ATOM 1627 C CA . SER A 1 203 ? 9.350 9.768 16.257 1.00 85.88 203 SER A CA 1
ATOM 1628 C C . SER A 1 203 ? 9.878 8.387 16.657 1.00 85.88 203 SER A C 1
ATOM 1630 O O . SER A 1 203 ? 10.973 8.290 17.220 1.00 85.88 203 SER A O 1
ATOM 1632 N N . SER A 1 204 ? 9.136 7.316 16.364 1.00 84.19 204 SER A N 1
ATOM 1633 C CA . SER A 1 204 ? 9.568 5.953 16.647 1.00 84.19 204 SER A CA 1
ATOM 1634 C C . SER A 1 204 ? 10.763 5.551 15.777 1.00 84.19 204 SER A C 1
ATOM 1636 O O . SER A 1 204 ? 10.929 5.992 14.641 1.00 84.19 204 SER A O 1
ATOM 1638 N N . SER A 1 205 ? 11.646 4.717 16.328 1.00 78.38 205 SER A N 1
ATOM 1639 C CA . SER A 1 205 ? 12.800 4.209 15.584 1.00 78.38 205 SER A CA 1
ATOM 1640 C C . SER A 1 205 ? 12.410 3.004 14.733 1.00 78.38 205 SER A C 1
ATOM 1642 O O . SER A 1 205 ? 11.782 2.065 15.230 1.00 78.38 205 SER A O 1
ATOM 1644 N N . GLU A 1 206 ? 12.848 2.989 13.472 1.00 75.38 206 GLU A N 1
ATOM 1645 C CA . GLU A 1 206 ? 12.743 1.802 12.621 1.00 75.38 206 GLU A CA 1
ATOM 1646 C C . GLU A 1 206 ? 13.459 0.621 13.293 1.00 75.38 206 GLU A C 1
ATOM 1648 O O . GLU A 1 206 ? 14.638 0.700 13.646 1.00 75.38 206 GLU A O 1
ATOM 1653 N N . THR A 1 207 ? 12.747 -0.493 13.461 1.00 70.31 207 THR A N 1
ATOM 1654 C CA . THR A 1 207 ? 13.314 -1.726 14.013 1.00 70.31 207 THR A CA 1
ATOM 1655 C C . THR A 1 207 ? 13.396 -2.777 12.921 1.00 70.31 207 THR A C 1
ATOM 1657 O O . THR A 1 207 ? 12.490 -2.929 12.107 1.00 70.31 207 THR A O 1
ATOM 1660 N N . SER A 1 208 ? 14.499 -3.521 12.906 1.00 68.12 208 SER A N 1
ATOM 1661 C CA . SER A 1 208 ? 14.670 -4.625 11.970 1.00 68.12 208 SER A CA 1
ATOM 1662 C C . SER A 1 208 ? 13.761 -5.788 12.340 1.00 68.12 208 SER A C 1
ATOM 1664 O O . SER A 1 208 ? 13.930 -6.382 13.403 1.00 68.12 208 SER A O 1
ATOM 1666 N N . PHE A 1 209 ? 12.835 -6.154 11.455 1.00 64.44 209 PHE A N 1
ATOM 1667 C CA . PHE A 1 209 ? 12.056 -7.377 11.634 1.00 64.44 209 PHE A CA 1
ATOM 1668 C C . PHE A 1 209 ? 12.852 -8.591 11.141 1.00 64.44 209 PHE A C 1
ATOM 1670 O O . PHE A 1 209 ? 13.053 -8.759 9.938 1.00 64.44 209 PHE A O 1
ATOM 1677 N N . VAL A 1 210 ? 13.304 -9.411 12.094 1.00 62.75 210 VAL A N 1
ATOM 1678 C CA . VAL A 1 210 ? 14.159 -10.588 11.892 1.00 62.75 210 VAL A CA 1
ATOM 1679 C C . VAL A 1 210 ? 13.342 -11.868 12.057 1.00 62.75 210 VAL A C 1
ATOM 1681 O O . VAL A 1 210 ? 12.615 -12.028 13.038 1.00 62.75 210 VAL A O 1
ATOM 1684 N N . TYR A 1 211 ? 13.514 -12.818 11.139 1.00 60.56 211 TYR A N 1
ATOM 1685 C CA . TYR A 1 211 ? 12.945 -14.161 11.244 1.00 60.56 211 TYR A CA 1
ATOM 1686 C C . TYR A 1 211 ? 13.974 -15.214 10.813 1.00 60.56 211 TYR A C 1
ATOM 1688 O O . TYR A 1 211 ? 14.830 -14.955 9.967 1.00 60.56 211 TYR A O 1
ATOM 1696 N N . VAL A 1 212 ? 13.885 -16.426 11.371 1.00 53.44 212 VAL A N 1
ATOM 1697 C CA . VAL A 1 212 ? 14.845 -17.500 11.071 1.00 53.44 212 VAL A CA 1
ATOM 1698 C C . VAL A 1 212 ? 14.606 -18.057 9.664 1.00 53.44 212 VAL A C 1
ATOM 1700 O O . VAL A 1 212 ? 13.683 -18.852 9.418 1.00 53.44 212 VAL A O 1
ATOM 1703 N N . CYS A 1 213 ? 15.490 -17.680 8.740 1.00 46.16 213 CYS A N 1
ATOM 1704 C CA . CYS A 1 213 ? 15.558 -18.235 7.395 1.00 46.16 213 CYS A CA 1
ATOM 1705 C C . CYS A 1 213 ? 16.837 -19.065 7.230 1.00 46.16 213 CYS A C 1
ATOM 1707 O O . CYS A 1 213 ? 17.939 -18.540 7.325 1.00 46.16 213 CYS A O 1
ATOM 1709 N N . LEU A 1 214 ? 16.706 -20.363 6.934 1.00 42.78 214 LEU A N 1
ATOM 1710 C CA . LEU A 1 214 ? 17.853 -21.259 6.710 1.00 42.78 214 LEU A CA 1
ATOM 1711 C C . LEU A 1 214 ? 18.620 -20.959 5.401 1.00 42.78 214 LEU A C 1
ATOM 1713 O O . LEU A 1 214 ? 19.651 -21.571 5.145 1.00 42.78 214 LEU A O 1
ATOM 1717 N N . CYS A 1 215 ? 18.159 -20.010 4.576 1.00 33.28 215 CYS A N 1
ATOM 1718 C CA . CYS A 1 215 ? 18.850 -19.513 3.382 1.00 33.28 215 CYS A CA 1
ATOM 1719 C C . CYS A 1 215 ? 18.624 -17.999 3.214 1.00 33.28 215 CYS A C 1
ATOM 1721 O O . CYS A 1 215 ? 17.572 -17.482 3.580 1.00 33.28 215 CYS A O 1
ATOM 1723 N N . LYS A 1 216 ? 19.608 -17.278 2.651 1.00 33.12 216 LYS A N 1
ATOM 1724 C CA . LYS A 1 216 ? 19.529 -15.832 2.360 1.00 33.12 216 LYS A CA 1
ATOM 1725 C C . LYS A 1 216 ? 18.331 -15.537 1.456 1.00 33.12 216 LYS A C 1
ATOM 1727 O O . LYS A 1 216 ? 18.299 -15.980 0.312 1.00 33.12 216 LYS A O 1
ATOM 1732 N N . CYS A 1 217 ? 17.389 -14.741 1.935 1.00 34.38 217 CYS A N 1
ATOM 1733 C CA . CYS A 1 217 ? 16.151 -14.470 1.229 1.00 34.38 217 CYS A CA 1
ATOM 1734 C C . CYS A 1 217 ? 15.918 -12.931 1.228 1.00 34.38 217 CYS A C 1
ATOM 1736 O O . CYS A 1 217 ? 15.874 -12.319 2.285 1.00 34.38 217 CYS A O 1
ATOM 1738 N N . ARG A 1 218 ? 15.864 -12.276 0.051 1.00 36.25 218 ARG A N 1
ATOM 1739 C CA . ARG A 1 218 ? 15.570 -10.824 -0.136 1.00 36.25 218 ARG A CA 1
ATOM 1740 C C . ARG A 1 218 ? 14.431 -10.641 -1.154 1.00 36.25 218 ARG A C 1
ATOM 1742 O O . ARG A 1 218 ? 14.450 -11.320 -2.187 1.00 36.25 218 ARG A O 1
ATOM 1749 N N . PHE A 1 219 ? 13.463 -9.746 -0.905 1.00 43.38 219 PHE A N 1
ATOM 1750 C CA . PHE A 1 219 ? 12.057 -9.979 -1.308 1.00 43.38 219 PHE A CA 1
ATOM 1751 C C . PHE A 1 219 ? 11.348 -8.989 -2.209 1.00 43.38 219 PHE A C 1
ATOM 1753 O O . PHE A 1 219 ? 11.559 -7.783 -2.162 1.00 43.38 219 PHE A O 1
ATOM 1760 N N . THR A 1 220 ? 10.350 -9.560 -2.879 1.00 33.69 220 THR A N 1
ATOM 1761 C CA . THR A 1 220 ? 9.367 -8.898 -3.718 1.00 33.69 220 THR A CA 1
ATOM 1762 C C . THR A 1 220 ? 8.016 -9.578 -3.527 1.00 33.69 220 THR A C 1
ATOM 1764 O O . THR A 1 220 ? 8.013 -10.805 -3.524 1.00 33.69 220 THR A O 1
ATOM 1767 N N . MET A 1 221 ? 6.927 -8.809 -3.371 1.00 39.16 221 MET A N 1
ATOM 1768 C CA . MET A 1 221 ? 5.552 -9.260 -3.065 1.00 39.16 221 MET A CA 1
ATOM 1769 C C . MET A 1 221 ? 5.455 -10.347 -1.981 1.00 39.16 221 MET A C 1
ATOM 1771 O O . MET A 1 221 ? 5.824 -11.492 -2.198 1.00 39.16 221 MET A O 1
ATOM 1775 N N . LEU A 1 222 ? 4.885 -10.048 -0.812 1.00 48.94 222 LEU A N 1
ATOM 1776 C CA . LEU A 1 222 ? 4.861 -11.007 0.306 1.00 48.94 222 LEU A CA 1
ATOM 1777 C C . LEU A 1 222 ? 4.161 -12.346 -0.017 1.00 48.94 222 LEU A C 1
ATOM 1779 O O . LEU A 1 222 ? 4.551 -13.360 0.561 1.00 48.94 222 LEU A O 1
ATOM 1783 N N . ALA A 1 223 ? 3.225 -12.409 -0.972 1.00 38.69 223 ALA A N 1
ATOM 1784 C CA . ALA A 1 223 ? 2.649 -13.684 -1.420 1.00 38.69 223 ALA A CA 1
ATOM 1785 C C . ALA A 1 223 ? 3.616 -14.562 -2.252 1.00 38.69 223 ALA A C 1
ATOM 1787 O O . ALA A 1 223 ? 3.533 -15.785 -2.183 1.00 38.69 223 ALA A O 1
ATOM 1788 N N . ASN A 1 224 ? 4.556 -13.954 -2.988 1.00 44.31 224 ASN A N 1
ATOM 1789 C CA . ASN A 1 224 ? 5.534 -14.640 -3.853 1.00 44.31 224 ASN A CA 1
ATOM 1790 C C . ASN A 1 224 ? 6.992 -14.536 -3.349 1.00 44.31 224 ASN A C 1
ATOM 1792 O O . ASN A 1 224 ? 7.917 -15.061 -3.975 1.00 44.31 224 ASN A O 1
ATOM 1796 N N . GLY A 1 225 ? 7.206 -13.877 -2.208 1.00 54.44 225 GLY A N 1
ATOM 1797 C CA . GLY A 1 225 ? 8.370 -14.054 -1.350 1.00 54.44 225 GLY A CA 1
ATOM 1798 C C . GLY A 1 225 ? 8.326 -15.417 -0.639 1.00 54.44 225 GLY A C 1
ATOM 1799 O O . GLY A 1 225 ? 7.453 -16.243 -0.898 1.00 54.44 225 GLY A O 1
ATOM 1800 N N . PRO A 1 226 ? 9.257 -15.720 0.274 1.00 57.75 226 PRO A N 1
ATOM 1801 C CA . PRO A 1 226 ? 9.213 -16.937 1.051 1.00 57.75 226 PRO A CA 1
ATOM 1802 C C . PRO A 1 226 ? 7.993 -16.834 1.948 1.00 57.75 226 PRO A C 1
ATOM 1804 O O . PRO A 1 226 ? 7.977 -16.058 2.903 1.00 57.75 226 PRO A O 1
ATOM 1807 N N . ALA A 1 227 ? 6.999 -17.669 1.659 1.00 65.69 227 ALA A N 1
ATOM 1808 C CA . ALA A 1 227 ? 5.760 -17.787 2.421 1.00 65.69 227 ALA A CA 1
ATOM 1809 C C . ALA A 1 227 ? 5.992 -17.838 3.943 1.00 65.69 227 ALA A C 1
ATOM 1811 O O . ALA A 1 227 ? 5.157 -17.383 4.716 1.00 65.69 227 ALA A O 1
ATOM 1812 N N . LYS A 1 228 ? 7.161 -18.330 4.377 1.00 69.00 228 LYS A N 1
ATOM 1813 C CA . LYS A 1 228 ? 7.591 -18.371 5.776 1.00 69.00 228 LYS A CA 1
ATOM 1814 C C . LYS A 1 228 ? 7.740 -16.988 6.431 1.00 69.00 228 LYS A C 1
ATOM 1816 O O . LYS A 1 228 ? 7.336 -16.839 7.575 1.00 69.00 228 LYS A O 1
ATOM 1821 N N . ALA A 1 229 ? 8.292 -15.993 5.734 1.00 70.56 229 ALA A N 1
ATOM 1822 C CA . ALA A 1 229 ? 8.454 -14.638 6.276 1.00 70.56 229 ALA A CA 1
ATOM 1823 C C . ALA A 1 229 ? 7.097 -13.951 6.462 1.00 70.56 229 ALA A C 1
ATOM 1825 O O . ALA A 1 229 ? 6.812 -13.378 7.509 1.00 70.56 229 ALA A O 1
ATOM 1826 N N . SER A 1 230 ? 6.244 -14.062 5.445 1.00 72.62 230 SER A N 1
ATOM 1827 C CA . SER A 1 230 ? 4.900 -13.488 5.432 1.00 72.62 230 SER A CA 1
ATOM 1828 C C . SER A 1 230 ? 4.006 -14.140 6.481 1.00 72.62 230 SER A C 1
ATOM 1830 O O . SER A 1 230 ? 3.278 -13.447 7.186 1.00 72.62 230 SER A O 1
ATOM 1832 N N . LEU A 1 231 ? 4.102 -15.466 6.627 1.00 79.62 231 LEU A N 1
ATOM 1833 C CA . LEU A 1 231 ? 3.398 -16.208 7.667 1.00 79.62 231 LEU A CA 1
ATOM 1834 C C . LEU A 1 231 ? 3.843 -15.772 9.063 1.00 79.62 231 LEU A C 1
ATOM 1836 O O . LEU A 1 231 ? 2.990 -15.527 9.911 1.00 79.62 231 LEU A O 1
ATOM 1840 N N . GLU A 1 232 ? 5.149 -15.642 9.295 1.00 81.81 232 GLU A N 1
ATOM 1841 C CA . GLU A 1 232 ? 5.688 -15.189 10.580 1.00 81.81 232 GLU A CA 1
ATOM 1842 C C . GLU A 1 232 ? 5.193 -13.778 10.926 1.00 81.81 232 GLU A C 1
ATOM 1844 O O . GLU A 1 232 ? 4.692 -13.542 12.023 1.00 81.81 232 GLU A O 1
ATOM 1849 N N . MET A 1 233 ? 5.270 -12.853 9.966 1.00 81.81 233 MET A N 1
ATOM 1850 C CA . MET A 1 233 ? 4.786 -11.480 10.120 1.00 81.81 233 MET A CA 1
ATOM 1851 C C . MET A 1 233 ? 3.298 -11.447 10.492 1.00 81.81 233 MET A C 1
ATOM 1853 O O . MET A 1 233 ? 2.919 -10.793 11.463 1.00 81.81 233 MET A O 1
ATOM 1857 N N . LEU A 1 234 ? 2.452 -12.169 9.748 1.00 80.88 234 LEU A N 1
ATOM 1858 C CA . LEU A 1 234 ? 1.013 -12.220 10.016 1.00 80.88 234 LEU A CA 1
ATOM 1859 C C . LEU A 1 234 ? 0.706 -12.891 11.358 1.00 80.88 234 LEU A C 1
ATOM 1861 O O . LEU A 1 234 ? -0.151 -12.408 12.092 1.00 80.88 234 LEU A O 1
ATOM 1865 N N . THR A 1 235 ? 1.431 -13.955 11.705 1.00 84.19 235 THR A N 1
ATOM 1866 C CA . THR A 1 235 ? 1.271 -14.661 12.984 1.00 84.19 235 THR A CA 1
ATOM 1867 C C . THR A 1 235 ? 1.531 -13.708 14.148 1.00 84.19 235 THR A C 1
ATOM 1869 O O . THR A 1 235 ? 0.627 -13.475 14.955 1.00 84.19 235 THR A O 1
ATOM 1872 N N . ARG A 1 236 ? 2.688 -13.034 14.155 1.00 83.19 236 ARG A N 1
ATOM 1873 C CA . ARG A 1 236 ? 3.028 -12.054 15.197 1.00 83.19 236 ARG A CA 1
ATOM 1874 C C . ARG A 1 236 ? 2.072 -10.871 15.233 1.00 83.19 236 ARG A C 1
ATOM 1876 O O . ARG A 1 236 ? 1.716 -10.414 16.314 1.00 83.19 236 ARG A O 1
ATOM 1883 N N . PHE A 1 237 ? 1.604 -10.391 14.082 1.00 82.62 237 PHE A N 1
ATOM 1884 C CA . PHE A 1 237 ? 0.587 -9.338 14.042 1.00 82.62 237 PHE A CA 1
ATOM 1885 C C . PHE A 1 237 ? -0.716 -9.771 14.718 1.00 82.62 237 PHE A C 1
ATOM 1887 O O . PHE A 1 237 ? -1.258 -9.034 15.540 1.00 82.62 237 PHE A O 1
ATOM 1894 N N . THR A 1 238 ? -1.196 -10.983 14.430 1.00 84.19 238 THR A N 1
ATOM 1895 C CA . THR A 1 238 ? -2.427 -11.502 15.046 1.00 84.19 238 THR A CA 1
ATOM 1896 C C . THR A 1 238 ? -2.289 -11.786 16.543 1.00 84.19 238 THR A C 1
ATOM 1898 O O . THR A 1 238 ? -3.294 -11.791 17.250 1.00 84.19 238 THR A O 1
ATOM 1901 N N . GLN A 1 239 ? -1.062 -11.975 17.031 1.00 85.94 239 GLN A N 1
ATOM 1902 C CA . GLN A 1 239 ? -0.745 -12.194 18.445 1.00 85.94 239 GLN A CA 1
ATOM 1903 C C . GLN A 1 239 ? -0.393 -10.899 19.199 1.00 85.94 239 GLN A C 1
ATOM 1905 O O . GLN A 1 239 ? -0.410 -10.888 20.425 1.00 85.94 239 GLN A O 1
ATOM 1910 N N . GLY A 1 240 ? -0.133 -9.792 18.493 1.00 81.25 240 GLY A N 1
ATOM 1911 C CA . GLY A 1 240 ? 0.334 -8.538 19.099 1.00 81.25 240 GLY A CA 1
ATOM 1912 C C . GLY A 1 240 ? 1.838 -8.513 19.409 1.00 81.25 240 GLY A C 1
ATOM 1913 O O . GLY A 1 240 ? 2.293 -7.663 20.168 1.00 81.25 240 GLY A O 1
ATOM 1914 N N . GLU A 1 241 ? 2.616 -9.407 18.797 1.00 80.69 241 GLU A N 1
ATOM 1915 C CA . GLU A 1 241 ? 4.026 -9.699 19.109 1.00 80.69 241 GLU A CA 1
ATOM 1916 C C . GLU A 1 241 ? 4.999 -9.192 18.023 1.00 80.69 241 GLU A C 1
ATOM 1918 O O . GLU A 1 241 ? 6.150 -9.619 17.935 1.00 80.69 241 GLU A O 1
ATOM 1923 N N . LEU A 1 242 ? 4.578 -8.253 17.164 1.00 70.75 242 LEU A N 1
ATOM 1924 C CA . LEU A 1 242 ? 5.426 -7.742 16.069 1.00 70.75 242 LEU A CA 1
ATOM 1925 C C . LEU A 1 242 ? 6.768 -7.147 16.536 1.00 70.75 242 LEU A C 1
ATOM 1927 O O . LEU A 1 242 ? 7.716 -7.115 15.755 1.00 70.75 242 LEU A O 1
ATOM 1931 N N . LYS A 1 243 ? 6.852 -6.683 17.790 1.00 60.50 243 LYS A N 1
ATOM 1932 C CA . LYS A 1 243 ? 8.046 -6.047 18.373 1.00 60.50 243 LYS A CA 1
ATOM 1933 C C . LYS A 1 243 ? 9.063 -7.032 18.960 1.00 60.50 243 LYS A C 1
ATOM 1935 O O . LYS A 1 243 ? 10.123 -6.593 19.401 1.00 60.50 243 LYS A O 1
ATOM 1940 N N . GLU A 1 244 ? 8.779 -8.334 18.994 1.00 56.56 244 GLU A N 1
ATOM 1941 C CA . GLU A 1 244 ? 9.697 -9.296 19.608 1.00 56.56 244 GLU A CA 1
ATOM 1942 C C . GLU A 1 244 ? 10.930 -9.560 18.727 1.00 56.56 244 GLU A C 1
ATOM 1944 O O . GLU A 1 244 ? 10.838 -9.966 17.563 1.00 56.56 244 GLU A O 1
ATOM 1949 N N . SER A 1 245 ? 12.116 -9.310 19.290 1.00 45.09 245 SER A N 1
ATOM 1950 C CA . SER A 1 245 ? 13.405 -9.517 18.630 1.00 45.09 245 SER A CA 1
ATOM 1951 C C . SER A 1 245 ? 13.767 -11.002 18.571 1.00 45.09 245 SER A C 1
ATOM 1953 O O . SER A 1 245 ? 13.840 -11.660 19.608 1.00 45.09 245 SER A O 1
ATOM 1955 N N . VAL A 1 246 ? 14.087 -11.512 17.379 1.00 44.19 246 VAL A N 1
ATOM 1956 C CA . VAL A 1 246 ? 14.718 -12.831 17.211 1.00 44.19 246 VAL A CA 1
ATOM 1957 C C . VAL A 1 246 ? 16.238 -12.659 17.194 1.00 44.19 246 VAL A C 1
ATOM 1959 O O . VAL A 1 246 ? 16.723 -11.720 16.553 1.00 44.19 246 VAL A O 1
ATOM 1962 N N . PRO A 1 247 ? 17.018 -13.551 17.828 1.00 37.03 247 PRO A N 1
ATOM 1963 C CA . PRO A 1 247 ? 18.460 -13.582 17.632 1.00 37.03 247 PRO A CA 1
ATOM 1964 C C . PRO A 1 247 ? 18.769 -14.001 16.179 1.00 37.03 247 PRO A C 1
ATOM 1966 O O . PRO A 1 247 ? 18.390 -15.086 15.758 1.00 37.03 247 PRO A O 1
ATOM 1969 N N . GLU A 1 248 ? 19.470 -13.131 15.445 1.00 36.38 248 GLU A N 1
ATOM 1970 C CA . GLU A 1 248 ? 20.102 -13.328 14.119 1.00 36.38 248 GLU A CA 1
ATOM 1971 C C . GLU A 1 248 ? 19.288 -13.119 12.809 1.00 36.38 248 GLU A C 1
ATOM 1973 O O . GLU A 1 248 ? 18.570 -13.972 12.299 1.00 36.38 248 GLU A O 1
ATOM 1978 N N . SER A 1 249 ? 19.555 -11.935 12.228 1.00 35.34 249 SER A N 1
ATOM 1979 C CA . SER A 1 249 ? 19.631 -11.488 10.817 1.00 35.34 249 SER A CA 1
ATOM 1980 C C . SER A 1 249 ? 18.504 -11.734 9.792 1.00 35.34 249 SER A C 1
ATOM 1982 O O . SER A 1 249 ? 18.494 -12.728 9.075 1.00 35.34 249 SER A O 1
ATOM 1984 N N . MET A 1 250 ? 17.698 -10.692 9.562 1.00 34.75 250 MET A N 1
ATOM 1985 C CA . MET A 1 250 ? 17.476 -9.970 8.288 1.00 34.75 250 MET A CA 1
ATOM 1986 C C . MET A 1 250 ? 16.543 -8.786 8.582 1.00 34.75 250 MET A C 1
ATOM 1988 O O . MET A 1 250 ? 15.746 -8.871 9.500 1.00 34.75 250 MET A O 1
ATOM 1992 N N . VAL A 1 251 ? 16.681 -7.660 7.880 1.00 31.55 251 VAL A N 1
ATOM 1993 C CA . VAL A 1 251 ? 15.942 -6.419 8.176 1.00 31.55 251 VAL A CA 1
ATOM 1994 C C . VAL A 1 251 ? 14.748 -6.303 7.235 1.00 31.55 251 VAL A C 1
ATOM 1996 O O . VAL A 1 251 ? 14.930 -6.054 6.048 1.00 31.55 251 VAL A O 1
ATOM 1999 N N . PHE A 1 252 ? 13.535 -6.465 7.756 1.00 32.50 252 PHE A N 1
ATOM 2000 C CA . PHE A 1 252 ? 12.316 -5.961 7.118 1.00 32.50 252 PHE A CA 1
ATOM 2001 C C . PHE A 1 252 ? 12.023 -4.552 7.644 1.00 32.50 252 PHE A C 1
ATOM 2003 O O . PHE A 1 252 ? 12.116 -4.322 8.851 1.00 32.50 252 PHE A O 1
ATOM 2010 N N . LYS A 1 253 ? 11.629 -3.631 6.757 1.00 32.09 253 LYS A N 1
ATOM 2011 C CA . LYS A 1 253 ? 10.990 -2.370 7.148 1.00 32.09 253 LYS A CA 1
ATOM 2012 C C . LYS A 1 253 ? 9.479 -2.593 7.189 1.00 32.09 253 LYS A C 1
ATOM 2014 O O . LYS A 1 253 ? 8.808 -2.482 6.168 1.00 32.09 253 LYS A O 1
ATOM 2019 N N . ALA A 1 254 ? 8.966 -2.978 8.353 1.00 34.28 254 ALA A N 1
ATOM 2020 C CA . ALA A 1 254 ? 7.542 -2.868 8.643 1.00 34.28 254 ALA A CA 1
ATOM 2021 C C . ALA A 1 254 ? 7.301 -1.465 9.203 1.00 34.28 254 ALA A C 1
ATOM 2023 O O . ALA A 1 254 ? 7.996 -1.034 10.123 1.00 34.28 254 ALA A O 1
ATOM 2024 N N . VAL A 1 255 ? 6.357 -0.747 8.610 1.00 33.06 255 VAL A N 1
ATOM 2025 C CA . VAL A 1 255 ? 5.958 0.577 9.072 1.00 33.06 255 VAL A CA 1
ATOM 2026 C C . VAL A 1 255 ? 4.788 0.339 10.026 1.00 33.06 255 VAL A C 1
ATOM 2028 O O . VAL A 1 255 ? 3.732 -0.096 9.570 1.00 33.06 255 VAL A O 1
ATOM 2031 N N . MET A 1 256 ? 5.042 0.472 11.335 1.00 32.28 256 MET A N 1
ATOM 2032 C CA . MET A 1 256 ? 4.066 0.202 12.406 1.00 32.28 256 MET A CA 1
ATOM 2033 C C . MET A 1 256 ? 3.000 1.278 12.494 1.00 32.28 256 MET A C 1
ATOM 2035 O O . MET A 1 256 ? 3.379 2.375 12.917 1.00 32.28 256 MET A O 1
#

InterPro domains:
  IPR001563 Peptidase S10, serine carboxypeptidase [PF00450] (2-205)
  IPR001563 Peptidase S10, serine carboxypeptidase [PTHR11802] (2-197)
  IPR018202 Serine carboxypeptidase, serine active site [PS00131] (5-12)
  IPR029058 Alpha/Beta hydrolase fold [G3DSA:3.40.50.1820] (1-242)
  IPR029058 Alpha/Beta hydrolase fold [SSF53474] (2-240)

Mean predicted aligned error: 10.26 Å

Organism: Setaria viridis (NCBI:txid4556)

Secondary structure (DSSP, 8-state):
--B-----TTHHHHHHHHHHHHHHHHHTT-SS---B---------HHHHHHTTSS-HHHHHHHGGGHHHHHHHHTT--SHHHHHHHHHHHHHHHHHHHHHHHHTT-S-B-SS-TTSB--SGGGS--HHHHHHH-GGGSTTHHHHHHHHTTTTT---GGGHHHHHHTT----B---TT-STT-HHHHHHHHHH--STTHHHHHHSPP--B----SS----SSTTTS-HHHHHHHHHHHHHT-TTPPPSS---B--B-

Nearest PDB structures (foldseek):
  1ysc-assembly1_A  TM=7.872E-01  e=6.184E-09  Saccharomyces cerevisiae
  1cpy-assembly1_A  TM=7.614E-01  e=3.102E-09  Saccharomyces cerevisiae